Protein AF-A0A3M7L0S7-F1 (afdb_monomer_lite)

Foldseek 3Di:
DLLVVLCVQFPCVQAAADALVCVVVVVPPPPQAKEKEFADPDPDDDSLLRVLSRVCVVVRYGHYYYHCPRVNVCVVQVRDDDRWMKIWGAQLACNPDGTDIDTDPDPPHNLSVSLVRQLQSLQRDQGDPVSVVSVSQQPQADEAPADVSVCVQQAVWKAKEWEAEAPDPVPQSSLQVSLQSSLSSNQVSDPDDGHGHHYYHCVNYVLVSPLQDDPVQPSPNPGKIKIDHPVQQKIAIGSPPGRHNVVSNVSNVCVVVPHRIDGDNPPVSVVPVPD

Organism: Auxenochlorella protothecoides (NCBI:txid3075)

Structure (mmCIF, N/CA/C/O backbone):
data_AF-A0A3M7L0S7-F1
#
_entry.id   AF-A0A3M7L0S7-F1
#
loop_
_atom_site.group_PDB
_atom_site.id
_atom_site.type_symbol
_atom_site.label_atom_id
_atom_site.label_alt_id
_atom_site.label_comp_id
_atom_site.label_asym_id
_atom_site.label_entity_id
_atom_site.label_seq_id
_atom_site.pdbx_PDB_ins_code
_atom_site.Cartn_x
_atom_site.Cartn_y
_atom_site.Cartn_z
_atom_site.occupancy
_atom_site.B_iso_or_equiv
_atom_site.auth_seq_id
_atom_site.auth_comp_id
_atom_site.auth_asym_id
_atom_site.auth_atom_id
_atom_site.pdbx_PDB_model_num
ATOM 1 N N . SER A 1 1 ? 3.192 -17.355 27.874 1.00 51.12 1 SER A N 1
ATOM 2 C CA . SER A 1 1 ? 2.417 -17.329 26.616 1.00 51.12 1 SER A CA 1
ATOM 3 C C . SER A 1 1 ? 2.854 -16.132 25.780 1.00 51.12 1 SER A C 1
ATOM 5 O O . SER A 1 1 ? 3.380 -15.180 26.346 1.00 51.12 1 SER A O 1
ATOM 7 N N . LEU A 1 2 ? 2.622 -16.157 24.461 1.00 49.69 2 LEU A N 1
ATOM 8 C CA . LEU A 1 2 ? 2.851 -15.015 23.552 1.00 49.69 2 LEU A CA 1
ATOM 9 C C . LEU A 1 2 ? 2.151 -13.734 24.051 1.00 49.69 2 LEU A C 1
ATOM 11 O O . LEU A 1 2 ? 2.701 -12.645 23.971 1.00 49.69 2 LEU A O 1
ATOM 15 N N . GLN A 1 3 ? 0.988 -13.903 24.683 1.00 47.44 3 GLN A N 1
ATOM 16 C CA . GLN A 1 3 ? 0.208 -12.858 25.348 1.00 47.44 3 GLN A CA 1
ATOM 17 C C . GLN A 1 3 ? 0.944 -12.191 26.524 1.00 47.44 3 GLN A C 1
ATOM 19 O O . GLN A 1 3 ? 0.957 -10.971 26.621 1.00 47.44 3 GLN A O 1
ATOM 24 N N . ALA A 1 4 ? 1.620 -12.968 27.376 1.00 52.25 4 ALA A N 1
ATOM 25 C CA . ALA A 1 4 ? 2.424 -12.422 28.472 1.00 52.25 4 ALA A CA 1
ATOM 26 C C . ALA A 1 4 ? 3.730 -11.762 27.990 1.00 52.25 4 ALA A C 1
ATOM 28 O O . ALA A 1 4 ? 4.261 -10.896 28.675 1.00 52.25 4 ALA A O 1
ATOM 29 N N . ALA A 1 5 ? 4.259 -12.170 26.831 1.00 54.75 5 ALA A N 1
ATOM 30 C CA . ALA A 1 5 ? 5.438 -11.548 26.231 1.00 54.75 5 ALA A CA 1
ATOM 31 C C . ALA A 1 5 ? 5.087 -10.214 25.552 1.00 54.75 5 ALA A C 1
ATOM 33 O O . ALA A 1 5 ? 5.760 -9.220 25.798 1.00 54.75 5 ALA A O 1
ATOM 34 N N . ALA A 1 6 ? 3.997 -10.166 24.777 1.00 54.06 6 ALA A N 1
ATOM 35 C CA . ALA A 1 6 ? 3.526 -8.942 24.127 1.00 54.06 6 ALA A CA 1
ATOM 36 C C . ALA A 1 6 ? 3.155 -7.852 25.147 1.00 54.06 6 ALA A C 1
ATOM 38 O O . ALA A 1 6 ? 3.616 -6.728 25.010 1.00 54.06 6 ALA A O 1
ATOM 39 N N . ALA A 1 7 ? 2.426 -8.199 26.214 1.00 52.94 7 ALA A N 1
ATOM 40 C CA . ALA A 1 7 ? 2.060 -7.251 27.274 1.00 52.94 7 ALA A CA 1
ATOM 41 C C . ALA A 1 7 ? 3.259 -6.746 28.108 1.00 52.94 7 ALA A C 1
ATOM 43 O O . ALA A 1 7 ? 3.168 -5.711 28.757 1.00 52.94 7 ALA A O 1
ATOM 44 N N . ARG A 1 8 ? 4.388 -7.475 28.115 1.00 53.47 8 ARG A N 1
ATOM 45 C CA . ARG A 1 8 ? 5.639 -7.036 28.765 1.00 53.47 8 ARG A CA 1
ATOM 46 C C . ARG A 1 8 ? 6.495 -6.145 27.871 1.00 53.47 8 ARG A C 1
ATOM 48 O O . ARG A 1 8 ? 7.257 -5.339 28.390 1.00 53.47 8 ARG A O 1
ATOM 55 N N . LEU A 1 9 ? 6.418 -6.343 26.557 1.00 55.62 9 LEU A N 1
ATOM 56 C CA . LEU A 1 9 ? 7.231 -5.632 25.571 1.00 55.62 9 LEU A CA 1
ATOM 57 C C . LEU A 1 9 ? 6.547 -4.364 25.054 1.00 55.62 9 LEU A C 1
ATOM 59 O O . LEU A 1 9 ? 7.236 -3.419 24.686 1.00 55.62 9 LEU A O 1
ATOM 63 N N . PHE A 1 10 ? 5.213 -4.331 25.053 1.00 60.44 10 PHE A N 1
ATOM 64 C CA . PHE A 1 10 ? 4.426 -3.216 24.540 1.00 60.44 10 PHE A CA 1
ATOM 65 C C . PHE A 1 10 ? 3.424 -2.760 25.601 1.00 60.44 10 PHE A C 1
ATOM 67 O O . PHE A 1 10 ? 2.579 -3.559 26.016 1.00 60.44 10 PHE A O 1
ATOM 74 N N . PRO A 1 11 ? 3.508 -1.504 26.069 1.00 62.00 11 PRO A N 1
ATOM 75 C CA . PRO A 1 11 ? 2.601 -1.019 27.093 1.00 62.00 11 PRO A CA 1
ATOM 76 C C . PRO A 1 11 ? 1.170 -0.937 26.544 1.00 62.00 11 PRO A C 1
ATOM 78 O O . PRO A 1 11 ? 0.946 -0.447 25.436 1.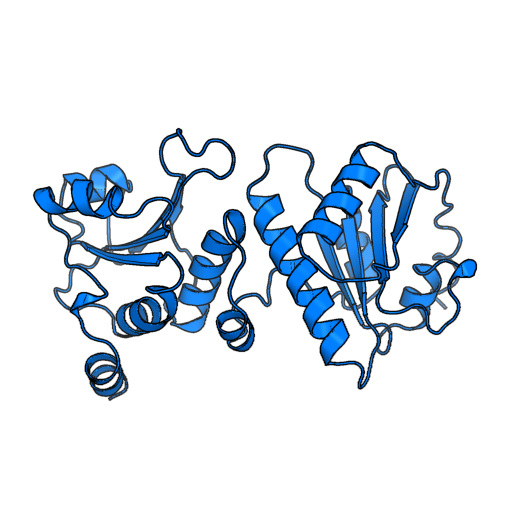00 62.00 11 PRO A O 1
ATOM 81 N N . GLU A 1 12 ? 0.190 -1.381 27.341 1.00 59.75 12 GLU A N 1
ATOM 82 C CA . GLU A 1 12 ? -1.241 -1.317 26.987 1.00 59.75 12 GLU A CA 1
ATOM 83 C C . GLU A 1 12 ? -1.700 0.111 26.659 1.00 59.75 12 GLU A C 1
ATOM 85 O O . GLU A 1 12 ? -2.633 0.297 25.888 1.00 59.75 12 GLU A O 1
ATOM 90 N N . SER A 1 13 ? -0.975 1.128 27.139 1.00 60.25 13 SER A N 1
ATOM 91 C CA . SER A 1 13 ? -1.217 2.537 26.820 1.00 60.25 13 SER A CA 1
ATOM 92 C C . SER A 1 13 ? -1.110 2.887 25.328 1.00 60.25 13 SER A C 1
ATOM 94 O O . SER A 1 13 ? -1.524 3.978 24.946 1.00 60.25 13 SER A O 1
ATOM 96 N N . LEU A 1 14 ? -0.539 2.016 24.486 1.00 75.75 14 LEU A N 1
ATOM 97 C CA . LEU A 1 14 ? -0.450 2.233 23.034 1.00 75.75 14 LEU A CA 1
ATOM 98 C C . LEU A 1 14 ? -1.725 1.829 22.278 1.00 75.75 14 LEU A C 1
ATOM 100 O O . LEU A 1 14 ? -1.918 2.268 21.144 1.00 75.75 14 LEU A O 1
ATOM 104 N N . ALA A 1 15 ? -2.599 1.027 22.892 1.00 82.38 15 ALA A N 1
ATOM 105 C CA . ALA A 1 15 ? -3.929 0.718 22.379 1.00 82.38 15 ALA A CA 1
ATOM 106 C C . ALA A 1 15 ? -4.973 1.302 23.338 1.00 82.38 15 ALA A C 1
ATOM 108 O O . ALA A 1 15 ? -5.285 0.725 24.376 1.00 82.38 15 ALA A O 1
ATOM 109 N N . VAL A 1 16 ? -5.494 2.478 22.997 1.00 85.19 16 VAL A N 1
ATOM 110 C CA . VAL A 1 16 ? -6.358 3.253 23.894 1.00 85.19 16 VAL A CA 1
ATOM 111 C C . VAL A 1 16 ? -7.744 2.615 23.965 1.00 85.19 16 VAL A C 1
ATOM 113 O O . VAL A 1 16 ? -8.372 2.383 22.935 1.00 85.19 16 VAL A O 1
ATOM 116 N N . HIS A 1 17 ? -8.253 2.355 25.168 1.00 86.38 17 HIS A N 1
ATOM 117 C CA . HIS A 1 17 ? -9.667 2.029 25.345 1.00 86.38 17 HIS A CA 1
ATOM 118 C C . HIS A 1 17 ? -10.488 3.283 25.069 1.00 86.38 17 HIS A C 1
ATOM 120 O O . HIS A 1 17 ? -10.369 4.272 25.782 1.00 86.38 17 HIS A O 1
ATOM 126 N N . LEU A 1 18 ? -11.264 3.258 23.993 1.00 86.50 18 LEU A N 1
ATOM 127 C CA . LEU A 1 18 ? -12.025 4.401 23.530 1.00 86.50 18 LEU A CA 1
ATOM 128 C C . LEU A 1 18 ? -13.413 4.386 24.154 1.00 86.50 18 LEU A C 1
ATOM 130 O O . LEU A 1 18 ? -14.146 3.399 24.062 1.00 86.50 18 LEU A O 1
ATOM 134 N N . THR A 1 19 ? -13.773 5.529 24.721 1.00 82.44 19 THR A N 1
ATOM 135 C CA . THR A 1 19 ? -15.138 5.876 25.105 1.00 82.44 19 THR A CA 1
ATOM 136 C C . THR A 1 19 ? -15.636 7.023 24.226 1.00 82.44 19 THR A C 1
ATOM 138 O O . THR A 1 19 ? -14.831 7.804 23.708 1.00 82.44 19 THR A O 1
ATOM 141 N N . GLY A 1 20 ? -16.953 7.159 24.049 1.00 76.19 20 GLY A N 1
ATOM 142 C CA . GLY A 1 20 ? -17.556 8.244 23.262 1.00 76.19 20 GLY A CA 1
ATOM 143 C C . GLY A 1 20 ? -16.941 9.647 23.475 1.00 76.19 20 GLY A C 1
ATOM 144 O O . GLY A 1 20 ? -16.610 10.296 22.483 1.00 76.19 20 GLY A O 1
ATOM 145 N N . PRO A 1 21 ? -16.719 10.124 24.718 1.00 76.88 21 PRO A N 1
ATOM 146 C CA . PRO A 1 21 ? -16.118 11.441 24.972 1.00 76.88 21 PRO A CA 1
ATOM 147 C C . PRO A 1 21 ? -14.669 11.590 24.488 1.00 76.88 21 PRO A C 1
ATOM 149 O O . PRO A 1 21 ? -14.256 12.671 24.074 1.00 76.88 21 PRO A O 1
ATOM 152 N N . GLU A 1 22 ? -13.887 10.515 24.537 1.00 82.44 22 GLU A N 1
ATOM 153 C CA . GLU A 1 22 ? -12.463 10.525 24.187 1.00 82.44 22 GLU A CA 1
ATOM 154 C C . GLU A 1 22 ? -12.243 10.278 22.691 1.00 82.44 22 GLU A C 1
ATOM 156 O O . GLU A 1 22 ? -11.202 10.652 22.148 1.00 82.44 22 GLU A O 1
ATOM 161 N N . PHE A 1 23 ? -13.231 9.688 22.012 1.00 87.50 23 PHE A N 1
ATOM 162 C CA . PHE A 1 23 ? -13.143 9.293 20.612 1.00 87.50 23 PHE A CA 1
ATOM 163 C C . PHE A 1 23 ? -12.832 10.460 19.675 1.00 87.50 23 PHE A C 1
ATOM 165 O O . PHE A 1 23 ? -11.897 10.364 18.883 1.00 87.50 23 PHE A O 1
ATOM 172 N N . SER A 1 24 ? -13.573 11.567 19.772 1.00 84.38 24 SER A N 1
ATOM 173 C CA . SER A 1 24 ? -13.376 12.719 18.881 1.00 84.38 24 SER A CA 1
ATOM 174 C C . SER A 1 24 ? -11.985 13.330 19.055 1.00 84.38 24 SER A C 1
ATOM 176 O O . SER A 1 24 ? -11.270 13.544 18.078 1.00 84.38 24 SER A O 1
ATOM 178 N N . ALA A 1 25 ? -11.551 13.514 20.306 1.00 84.31 25 ALA A N 1
ATOM 179 C CA . ALA A 1 25 ? -10.218 14.028 20.609 1.00 84.31 25 ALA A CA 1
ATOM 180 C C . ALA A 1 25 ? -9.116 13.068 20.130 1.00 84.31 25 ALA A C 1
ATOM 182 O O . ALA A 1 25 ? -8.101 13.505 19.589 1.00 84.31 25 ALA A O 1
ATOM 183 N N . TRP A 1 26 ? -9.311 11.756 20.288 1.00 88.12 26 TRP A N 1
ATOM 184 C CA . TRP A 1 26 ? -8.379 10.740 19.799 1.00 88.12 26 TRP A CA 1
ATOM 185 C C . TRP A 1 26 ? -8.296 10.708 18.268 1.00 88.12 26 TRP A C 1
ATOM 187 O O . TRP A 1 26 ? -7.196 10.589 17.722 1.00 88.12 26 TRP A O 1
ATOM 197 N N . LEU A 1 27 ? -9.429 10.851 17.576 1.00 85.81 27 LEU A N 1
ATOM 198 C CA . LEU A 1 27 ? -9.515 10.872 16.116 1.00 85.81 27 LEU A CA 1
ATOM 199 C C . LEU A 1 27 ? -8.768 12.080 15.525 1.00 85.81 27 LEU A C 1
ATOM 201 O O . LEU A 1 27 ? -8.063 11.933 14.529 1.00 85.81 27 LEU A O 1
ATOM 205 N N . GLU A 1 28 ? -8.860 13.246 16.165 1.00 80.81 28 GLU A N 1
ATOM 206 C CA . GLU A 1 28 ? -8.217 14.491 15.713 1.00 80.81 28 GLU A CA 1
ATOM 207 C C . GLU A 1 28 ? -6.745 14.614 16.144 1.00 80.81 28 GLU A C 1
ATOM 209 O O . GLU A 1 28 ? -5.955 15.321 15.511 1.00 80.81 28 GLU A O 1
ATOM 214 N N . LYS A 1 29 ? -6.336 13.907 17.206 1.00 80.12 29 LYS A N 1
ATOM 215 C CA . LYS A 1 29 ? -4.980 14.002 17.760 1.00 80.12 29 LYS A CA 1
ATOM 216 C C . LYS A 1 29 ? -3.916 13.629 16.728 1.00 80.12 29 LYS A C 1
ATOM 218 O O . LYS A 1 29 ? -3.851 12.489 16.265 1.00 80.12 29 LYS A O 1
ATOM 223 N N . GLY A 1 30 ? -3.023 14.578 16.452 1.00 65.06 30 GLY A N 1
ATOM 224 C CA . GLY A 1 30 ? -1.807 14.348 15.672 1.00 65.06 30 GLY A CA 1
ATOM 225 C C . GLY A 1 30 ? -2.039 14.045 14.192 1.00 65.06 30 GLY A C 1
ATOM 226 O O . GLY A 1 30 ? -1.180 13.410 13.595 1.00 65.06 30 GLY A O 1
ATOM 227 N N . ALA A 1 31 ? -3.169 14.448 13.601 1.00 64.38 31 ALA A N 1
ATOM 228 C CA . ALA A 1 31 ? -3.415 14.271 12.170 1.00 64.38 31 ALA A CA 1
ATOM 229 C C . ALA A 1 31 ? -2.306 14.921 11.304 1.00 64.38 31 ALA A C 1
ATOM 231 O O . ALA A 1 31 ? -1.854 16.020 11.636 1.00 64.38 31 ALA A O 1
ATOM 232 N N . PRO A 1 32 ? -1.883 14.287 10.188 1.00 69.38 32 PRO A N 1
ATOM 233 C CA . PRO A 1 32 ? -2.448 13.079 9.573 1.00 69.38 32 PRO A CA 1
ATOM 234 C C . PRO A 1 32 ? -1.862 11.765 10.134 1.00 69.38 32 PRO A C 1
ATOM 236 O O . PRO A 1 32 ? -0.672 11.493 9.995 1.00 69.38 32 PRO A O 1
ATOM 239 N N . ARG A 1 33 ? -2.716 10.914 10.725 1.00 83.75 33 ARG A N 1
ATOM 240 C CA . ARG A 1 33 ? -2.373 9.574 11.249 1.00 83.75 33 ARG A CA 1
ATOM 241 C C . ARG A 1 33 ? -3.438 8.556 10.845 1.00 83.75 33 ARG A C 1
ATOM 243 O O . ARG A 1 33 ? -4.611 8.916 10.758 1.00 83.75 33 ARG A O 1
ATOM 250 N N . VAL A 1 34 ? -3.053 7.297 10.626 1.00 88.88 34 VAL A N 1
ATOM 251 C CA . VAL A 1 34 ? -4.023 6.191 10.492 1.00 88.88 34 VAL A CA 1
ATOM 252 C C . VAL A 1 34 ? -4.537 5.823 11.874 1.00 88.88 34 VAL A C 1
ATOM 254 O O . VAL A 1 34 ? -3.763 5.601 12.800 1.00 88.88 34 VAL A O 1
ATOM 257 N N . LYS A 1 35 ? -5.853 5.738 12.006 1.00 92.44 35 LYS A N 1
ATOM 258 C CA . LYS A 1 35 ? -6.568 5.427 13.240 1.00 92.44 35 LYS A CA 1
ATOM 259 C C . LYS A 1 35 ? -7.170 4.038 13.108 1.00 92.44 35 LYS A C 1
ATOM 261 O O . LYS A 1 35 ? -8.134 3.867 12.371 1.00 92.44 35 LYS A O 1
ATOM 266 N N . VAL A 1 36 ? -6.607 3.044 13.781 1.00 93.50 36 VAL A N 1
ATOM 267 C CA . VAL A 1 36 ? -7.090 1.656 13.744 1.00 93.50 36 VAL A CA 1
ATOM 268 C C . VAL A 1 36 ? -7.931 1.386 14.983 1.00 93.50 36 VAL A C 1
ATOM 270 O O . VAL A 1 36 ? -7.453 1.564 16.098 1.00 93.50 36 VAL A O 1
ATOM 273 N N . VAL A 1 37 ? -9.168 0.931 14.806 1.00 92.75 37 VAL A N 1
ATOM 274 C CA . VAL A 1 37 ? -10.081 0.607 15.908 1.00 92.75 37 VAL A CA 1
ATOM 275 C C . VAL A 1 37 ? -10.474 -0.861 15.836 1.00 92.75 37 VAL A C 1
ATOM 277 O O . VAL A 1 37 ? -11.008 -1.319 14.824 1.00 92.75 37 VAL A O 1
ATOM 280 N N . LEU A 1 38 ? -10.221 -1.598 16.917 1.00 91.88 38 LEU A N 1
ATOM 281 C CA . LEU A 1 38 ? -10.782 -2.927 17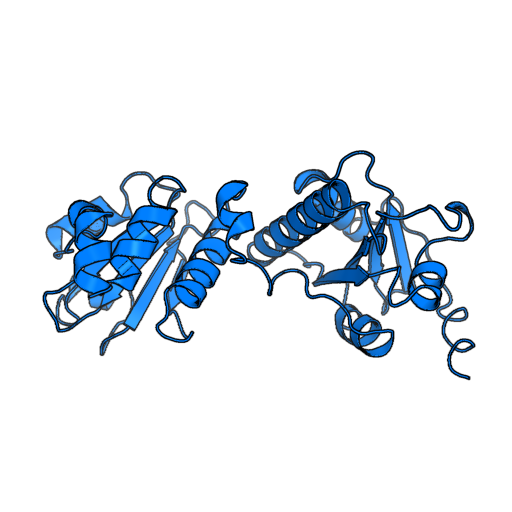.142 1.00 91.88 38 LEU A CA 1
ATOM 282 C C . LEU A 1 38 ? -12.085 -2.792 17.930 1.00 91.88 38 LEU A C 1
ATOM 284 O O . LEU A 1 38 ? -12.078 -2.359 19.081 1.00 91.88 38 LEU A O 1
ATOM 288 N N . PHE A 1 39 ? -13.187 -3.236 17.339 1.00 89.44 39 PHE A N 1
ATOM 289 C CA . PHE A 1 39 ? -14.441 -3.424 18.052 1.00 89.44 39 PHE A CA 1
ATOM 290 C C . PHE A 1 39 ? -14.456 -4.817 18.664 1.00 89.44 39 PHE A C 1
ATOM 292 O O . PHE A 1 39 ? -14.398 -5.808 17.937 1.00 89.44 39 PHE A O 1
ATOM 299 N N . SER A 1 40 ? -14.513 -4.910 19.990 1.00 85.00 40 SER A N 1
ATOM 300 C CA . SER A 1 40 ? -14.453 -6.179 20.721 1.00 85.00 40 SER A CA 1
ATOM 301 C C . SER A 1 40 ? -15.411 -6.167 21.904 1.00 85.00 40 SER A C 1
ATOM 303 O O . SER A 1 40 ? -15.484 -5.192 22.641 1.00 85.00 40 SER A O 1
ATOM 305 N N . VAL A 1 41 ? -16.128 -7.274 22.108 1.00 76.38 41 VAL A N 1
ATOM 306 C CA . VAL A 1 41 ? -16.953 -7.495 23.312 1.00 76.38 41 VAL A CA 1
ATOM 307 C C . VAL A 1 41 ? -16.118 -7.868 24.541 1.00 76.38 41 VAL A C 1
ATOM 309 O O . VAL A 1 41 ? -16.638 -7.917 25.650 1.00 76.38 41 VAL A O 1
ATOM 312 N N . GLN A 1 42 ? -14.834 -8.176 24.351 1.00 73.19 42 GLN A N 1
ATOM 313 C CA . GLN A 1 42 ? -13.902 -8.455 25.438 1.00 73.19 42 GLN A CA 1
ATOM 314 C C . GLN A 1 42 ? -13.178 -7.170 25.838 1.00 73.19 42 GLN A C 1
ATOM 316 O O . GLN A 1 42 ? -12.575 -6.530 24.978 1.00 73.19 42 GLN A O 1
ATOM 321 N N . ASP A 1 43 ? -13.123 -6.890 27.143 1.00 65.56 43 ASP A N 1
ATOM 322 C CA . ASP A 1 43 ? -12.351 -5.778 27.731 1.00 65.56 43 ASP A CA 1
ATOM 323 C C . ASP A 1 43 ? -10.831 -5.911 27.555 1.00 65.56 43 ASP A C 1
ATOM 325 O O . ASP A 1 43 ? -10.074 -5.031 27.947 1.00 65.56 43 ASP A O 1
ATOM 329 N N . ARG A 1 44 ? -10.341 -7.013 26.979 1.00 67.94 44 ARG A N 1
ATOM 330 C CA . ARG A 1 44 ? -8.911 -7.227 26.752 1.00 67.94 44 ARG A CA 1
ATOM 331 C C . ARG A 1 44 ? -8.533 -6.884 25.322 1.00 67.94 44 ARG A C 1
ATOM 333 O O . ARG A 1 44 ? -9.116 -7.410 24.374 1.00 67.94 44 ARG A O 1
ATOM 340 N N . VAL A 1 45 ? -7.479 -6.085 25.175 1.00 72.31 45 VAL A N 1
ATOM 341 C CA . VAL A 1 45 ? -6.862 -5.826 23.874 1.00 72.31 45 VAL A CA 1
ATOM 342 C C . VAL A 1 45 ? -6.270 -7.126 23.322 1.00 72.31 45 VAL A C 1
ATOM 344 O O . VAL A 1 45 ? -5.529 -7.841 24.004 1.00 72.31 45 VAL A O 1
ATOM 347 N N . ALA A 1 46 ? -6.583 -7.446 22.064 1.00 77.81 46 ALA A N 1
ATOM 348 C CA . ALA A 1 46 ? -6.002 -8.605 21.399 1.00 77.81 46 ALA A CA 1
ATOM 349 C C . ALA A 1 46 ? -4.461 -8.472 21.360 1.00 77.81 46 ALA A C 1
ATOM 351 O O . ALA A 1 46 ? -3.962 -7.437 20.916 1.00 77.81 46 ALA A O 1
ATOM 352 N N . PRO A 1 47 ? -3.673 -9.501 21.740 1.00 78.56 47 PRO A N 1
ATOM 353 C CA . PRO A 1 47 ? -2.210 -9.390 21.821 1.00 78.56 47 PRO A CA 1
ATOM 354 C C . PRO A 1 47 ? -1.534 -8.960 20.517 1.00 78.56 47 PRO A C 1
ATOM 356 O O . PRO A 1 47 ? -0.504 -8.295 20.536 1.00 78.56 47 PRO A O 1
ATOM 359 N N . MET A 1 48 ? -2.124 -9.318 19.374 1.00 81.38 48 MET A N 1
ATOM 360 C CA . MET A 1 48 ? -1.629 -8.872 18.072 1.00 81.38 48 MET A CA 1
ATOM 361 C C . MET A 1 48 ? -1.841 -7.381 17.820 1.00 81.38 48 MET A C 1
ATOM 363 O O . MET A 1 48 ? -1.030 -6.782 17.127 1.00 81.38 48 MET A O 1
ATOM 367 N N . LEU A 1 49 ? -2.905 -6.792 18.376 1.00 82.81 49 LEU A N 1
ATOM 368 C CA . LEU A 1 49 ? -3.173 -5.364 18.264 1.00 82.81 49 LEU A CA 1
ATOM 369 C C . LEU A 1 49 ? -2.166 -4.587 19.112 1.00 82.81 49 LEU A C 1
ATOM 371 O O . LEU A 1 49 ? -1.626 -3.603 18.635 1.00 82.81 49 LEU A O 1
ATOM 375 N N . LEU A 1 50 ? -1.847 -5.077 20.319 1.00 84.12 50 LEU A N 1
ATOM 376 C CA . LEU A 1 50 ? -0.781 -4.510 21.158 1.00 84.12 50 LEU A CA 1
ATOM 377 C C . LEU A 1 50 ? 0.582 -4.577 20.467 1.00 84.12 50 LEU A C 1
ATOM 379 O O . LEU A 1 50 ? 1.310 -3.590 20.449 1.00 84.12 50 LEU A O 1
ATOM 383 N N . ALA A 1 51 ? 0.908 -5.720 19.856 1.00 81.19 51 ALA A N 1
ATOM 384 C CA . ALA A 1 51 ? 2.139 -5.862 19.086 1.00 81.19 51 ALA A CA 1
ATOM 385 C C . ALA A 1 51 ? 2.168 -4.903 17.883 1.00 81.19 51 ALA A C 1
ATOM 387 O O . ALA A 1 51 ? 3.163 -4.220 17.673 1.00 81.19 51 ALA A O 1
ATOM 388 N N . ALA A 1 52 ? 1.072 -4.802 17.123 1.00 85.12 52 ALA A N 1
ATOM 389 C CA . ALA A 1 52 ? 0.974 -3.876 15.995 1.00 85.12 52 ALA A CA 1
ATOM 390 C C . ALA A 1 52 ? 1.057 -2.407 16.439 1.00 85.12 52 ALA A C 1
ATOM 392 O O . ALA A 1 52 ? 1.738 -1.620 15.788 1.00 85.12 52 ALA A O 1
ATOM 393 N N . ALA A 1 53 ? 0.423 -2.048 17.558 1.00 87.25 53 ALA A N 1
ATOM 394 C CA . ALA A 1 53 ? 0.499 -0.716 18.145 1.00 87.25 53 ALA A CA 1
ATOM 395 C C . ALA A 1 53 ? 1.929 -0.370 18.550 1.00 87.25 53 ALA A C 1
ATOM 397 O O . ALA A 1 53 ? 2.433 0.677 18.162 1.00 87.25 53 ALA A O 1
ATOM 398 N N . GLY A 1 54 ? 2.613 -1.285 19.235 1.00 82.50 54 GLY A N 1
ATOM 399 C CA . GLY A 1 54 ? 4.024 -1.146 19.574 1.00 82.50 54 GLY A CA 1
ATOM 400 C C . GLY A 1 54 ? 4.930 -0.929 18.368 1.00 82.50 54 GLY A C 1
ATOM 401 O O . GLY A 1 54 ? 5.830 -0.101 18.420 1.00 82.50 54 GLY A O 1
ATOM 402 N N . THR A 1 55 ? 4.677 -1.645 17.273 1.00 80.56 55 THR A N 1
ATOM 403 C CA . THR A 1 55 ? 5.473 -1.519 16.049 1.00 80.56 55 THR A CA 1
ATOM 404 C C . THR A 1 55 ? 5.159 -0.258 15.256 1.00 80.56 55 THR A C 1
ATOM 406 O O . THR A 1 55 ? 6.052 0.259 14.608 1.00 80.56 55 THR A O 1
ATOM 409 N N . LEU A 1 56 ? 3.916 0.228 15.253 1.00 84.00 56 LEU A N 1
ATOM 410 C CA . LEU A 1 56 ? 3.464 1.245 14.293 1.00 84.00 56 LEU A CA 1
ATOM 411 C C . LEU A 1 56 ? 3.166 2.617 14.907 1.00 84.00 56 LEU A C 1
ATOM 413 O O . LEU A 1 56 ? 2.941 3.570 14.159 1.00 84.00 56 LEU A O 1
ATOM 417 N N . HIS A 1 57 ? 3.188 2.741 16.237 1.00 84.56 57 HIS A N 1
ATOM 418 C CA . HIS A 1 57 ? 2.877 3.993 16.927 1.00 84.56 57 HIS A CA 1
ATOM 419 C C . HIS A 1 57 ? 3.764 5.156 16.474 1.00 84.56 57 HIS A C 1
ATOM 421 O O . HIS A 1 57 ? 3.269 6.220 16.086 1.00 84.56 57 HIS A O 1
ATOM 427 N N . ASP A 1 58 ? 5.073 4.931 16.424 1.00 79.69 58 ASP A N 1
ATOM 428 C CA . ASP A 1 58 ? 6.043 5.957 16.029 1.00 79.69 58 ASP A CA 1
ATOM 429 C C . ASP A 1 58 ? 6.006 6.255 14.519 1.00 79.69 58 ASP A C 1
ATOM 431 O O . ASP A 1 58 ? 6.597 7.225 14.048 1.00 79.69 58 ASP A O 1
ATOM 435 N N . HIS A 1 59 ? 5.235 5.476 13.755 1.00 78.25 59 HIS A N 1
ATOM 436 C CA . HIS A 1 59 ? 5.092 5.589 12.303 1.00 78.25 59 HIS A CA 1
ATOM 437 C C . HIS A 1 59 ? 3.740 6.166 11.870 1.00 78.25 59 HIS A C 1
ATOM 439 O O . HIS A 1 59 ? 3.269 5.917 10.759 1.00 78.25 59 HIS A O 1
ATOM 445 N N . GLY A 1 60 ? 3.105 6.959 12.734 1.00 81.88 60 GLY A N 1
ATOM 446 C CA . GLY A 1 60 ? 1.894 7.687 12.358 1.00 81.88 60 GLY A CA 1
ATOM 447 C C . GLY A 1 60 ? 0.616 6.855 12.432 1.00 81.88 60 GLY A C 1
ATOM 448 O O . GLY A 1 60 ? -0.355 7.180 11.747 1.00 81.88 60 GLY A O 1
ATOM 449 N N . VAL A 1 61 ? 0.603 5.790 13.235 1.00 88.06 61 VAL A N 1
ATOM 450 C CA . VAL A 1 61 ? -0.581 4.951 13.447 1.00 88.06 61 VAL A CA 1
ATOM 451 C C . VAL A 1 61 ? -0.993 4.991 14.911 1.00 88.06 61 VAL A C 1
ATOM 453 O O . VAL A 1 61 ? -0.172 4.782 15.797 1.00 88.06 61 VAL A O 1
ATOM 456 N N . ASP A 1 62 ? -2.272 5.214 15.182 1.00 90.38 62 ASP A N 1
ATOM 457 C CA . ASP A 1 62 ? -2.836 5.066 16.521 1.00 90.38 62 ASP A CA 1
ATOM 458 C C . ASP A 1 62 ? -3.807 3.898 16.559 1.00 90.38 62 ASP A C 1
ATOM 460 O O . ASP A 1 62 ? -4.574 3.680 15.619 1.00 90.38 62 ASP A O 1
ATOM 464 N N . PHE A 1 63 ? -3.795 3.172 17.674 1.00 91.56 63 PHE A N 1
ATOM 465 C CA . PHE A 1 63 ? -4.685 2.047 17.908 1.00 91.56 63 PHE A CA 1
ATOM 466 C C . PHE A 1 63 ? -5.659 2.368 19.031 1.00 91.56 63 PHE A C 1
ATOM 468 O O . PHE A 1 63 ? -5.292 2.946 20.058 1.00 91.56 63 PHE A O 1
ATOM 475 N N . GLY A 1 64 ? -6.906 1.973 18.820 1.00 90.38 64 GLY A N 1
ATOM 476 C CA . GLY A 1 64 ? -7.976 2.064 19.791 1.00 90.38 64 GLY A CA 1
ATOM 477 C C . GLY A 1 64 ? -8.756 0.759 19.889 1.00 90.38 64 GLY A C 1
ATOM 478 O O . GLY A 1 64 ? -8.788 -0.045 18.952 1.00 90.38 64 GLY A O 1
ATOM 479 N N . VAL A 1 65 ? -9.401 0.552 21.029 1.00 89.94 65 VAL A N 1
ATOM 480 C CA . VAL A 1 65 ? -10.339 -0.548 21.262 1.00 89.94 65 VAL A CA 1
ATOM 481 C C . VAL A 1 65 ? -11.646 0.033 21.764 1.00 89.94 65 VAL A C 1
ATOM 483 O O . VAL A 1 65 ? -11.639 0.804 22.717 1.00 89.94 65 VAL A O 1
ATOM 486 N N . ALA A 1 66 ? -12.757 -0.337 21.138 1.00 89.62 66 ALA A N 1
ATOM 487 C CA . ALA A 1 66 ? -14.085 0.133 21.515 1.00 89.62 66 ALA A CA 1
ATOM 488 C C . ALA A 1 66 ? -15.048 -1.052 21.698 1.00 89.62 66 ALA A C 1
ATOM 490 O O . ALA A 1 66 ? -14.950 -2.044 20.966 1.00 89.62 66 ALA A O 1
ATOM 491 N N . PRO A 1 67 ? -16.006 -0.980 22.635 1.00 85.81 67 PRO A N 1
ATOM 492 C CA . PRO A 1 67 ? -17.089 -1.948 22.675 1.00 85.81 67 PRO A CA 1
ATOM 493 C C . PRO A 1 67 ? -18.027 -1.720 21.472 1.00 85.81 67 PRO A C 1
ATOM 495 O O . PRO A 1 67 ? -18.330 -0.570 21.149 1.00 85.81 67 PRO A O 1
ATOM 498 N N . PRO A 1 68 ? -18.559 -2.776 20.821 1.00 80.31 68 PRO A N 1
ATOM 499 C CA . PRO A 1 68 ? -19.522 -2.627 19.723 1.00 80.31 68 PRO A CA 1
ATOM 500 C C . PRO A 1 68 ? -20.788 -1.845 20.105 1.00 80.31 68 PRO A C 1
ATOM 502 O O . PRO A 1 68 ? -21.470 -1.325 19.231 1.00 80.31 68 PRO A O 1
ATOM 505 N N . GLY A 1 69 ? -21.105 -1.773 21.403 1.00 80.56 69 GLY A N 1
ATOM 506 C CA . GLY A 1 69 ? -22.249 -1.035 21.939 1.00 80.56 69 GLY A CA 1
ATOM 507 C C . GLY A 1 69 ? -22.019 0.463 22.175 1.00 80.56 69 GLY A C 1
ATOM 508 O O . GLY A 1 69 ? -22.968 1.136 22.574 1.00 80.56 69 GLY A O 1
ATOM 509 N N . ASP A 1 70 ? -20.812 1.008 21.961 1.00 86.25 70 ASP A N 1
ATOM 510 C CA . ASP A 1 70 ? -20.609 2.464 22.028 1.00 86.25 70 ASP A CA 1
ATOM 511 C C . ASP A 1 70 ? -21.250 3.125 20.800 1.00 86.25 70 ASP A C 1
ATOM 513 O O . ASP A 1 70 ? -20.720 3.059 19.689 1.00 86.25 70 ASP A O 1
ATOM 517 N N . ALA A 1 71 ? -22.416 3.743 21.003 1.00 84.00 71 ALA A N 1
ATOM 518 C CA . ALA A 1 71 ? -23.254 4.260 19.925 1.00 84.00 71 ALA A CA 1
ATOM 519 C C . ALA A 1 71 ? -22.537 5.289 19.039 1.00 84.00 71 ALA A C 1
ATOM 521 O O . ALA A 1 71 ? -22.751 5.300 17.828 1.00 84.00 71 ALA A O 1
ATOM 522 N N . LEU A 1 72 ? -21.673 6.130 19.615 1.00 87.38 72 LEU A N 1
ATOM 523 C CA . LEU A 1 72 ? -21.001 7.197 18.876 1.00 87.38 72 LEU A CA 1
ATOM 524 C C . LEU A 1 72 ? -19.905 6.627 17.969 1.00 87.38 72 LEU A C 1
ATOM 526 O O . LEU A 1 72 ? -19.840 6.953 16.780 1.00 87.38 72 LEU A O 1
ATOM 530 N N . ILE A 1 73 ? -19.080 5.727 18.506 1.00 89.00 73 ILE A N 1
ATOM 531 C CA . ILE A 1 73 ? -17.980 5.109 17.757 1.00 89.00 73 ILE A CA 1
ATOM 532 C C . ILE A 1 73 ? -18.532 4.119 16.719 1.00 89.00 73 ILE A C 1
ATOM 534 O O . ILE A 1 73 ? -18.097 4.116 15.563 1.00 89.00 73 ILE A O 1
ATOM 538 N N . ALA A 1 74 ? -19.530 3.314 17.097 1.00 88.31 74 ALA A N 1
ATOM 539 C CA . ALA A 1 74 ? -20.180 2.358 16.204 1.00 88.31 74 ALA A CA 1
ATOM 540 C C . ALA A 1 74 ? -20.891 3.059 15.039 1.00 88.31 74 ALA A C 1
ATOM 542 O O . ALA A 1 74 ? -20.740 2.634 13.893 1.00 88.31 74 ALA A O 1
ATOM 543 N N . GLN A 1 75 ? -21.588 4.174 15.288 1.00 90.06 75 GLN A N 1
ATOM 544 C CA . GLN A 1 75 ? -22.200 4.976 14.227 1.00 90.06 75 GLN A CA 1
ATOM 545 C C . GLN A 1 75 ? -21.145 5.572 13.287 1.00 90.06 75 GLN A C 1
ATOM 547 O O . GLN A 1 75 ? -21.331 5.551 12.069 1.00 90.06 75 GLN A O 1
ATOM 552 N N . TYR A 1 76 ? -20.025 6.071 13.822 1.00 89.44 76 TYR A N 1
ATOM 553 C CA . TYR A 1 76 ? -18.960 6.645 12.999 1.00 89.44 76 TYR A CA 1
ATOM 554 C C . TYR A 1 76 ? -18.360 5.620 12.027 1.00 89.44 76 TYR A C 1
ATOM 556 O O . TYR A 1 76 ? -18.141 5.940 10.860 1.00 89.44 76 TYR A O 1
ATOM 564 N N . PHE A 1 77 ? -18.117 4.386 12.467 1.00 90.50 77 PHE A N 1
ATOM 565 C CA . PHE A 1 77 ? -17.547 3.327 11.622 1.00 90.50 77 PHE A CA 1
ATOM 566 C C . PHE A 1 77 ? -18.590 2.441 10.925 1.00 90.50 77 PHE A C 1
ATOM 568 O O . PHE A 1 77 ? -18.211 1.576 10.138 1.00 90.50 77 PHE A O 1
ATOM 575 N N . ASN A 1 78 ? -19.883 2.677 11.163 1.00 89.38 78 ASN A N 1
ATOM 576 C CA . ASN A 1 78 ? -20.988 1.836 10.700 1.00 89.38 78 ASN A CA 1
ATOM 577 C C . ASN A 1 78 ? -20.836 0.363 11.134 1.00 89.38 78 ASN A C 1
ATOM 579 O O . ASN A 1 78 ? -20.924 -0.557 10.319 1.00 89.38 78 ASN A O 1
ATOM 583 N N . VAL A 1 79 ? -20.563 0.149 12.424 1.00 87.06 79 VAL A N 1
ATOM 584 C CA . VAL A 1 79 ? -20.410 -1.179 13.034 1.00 87.06 79 VAL A CA 1
ATOM 585 C C . VAL A 1 79 ? -21.721 -1.623 13.667 1.00 87.06 79 VAL A C 1
ATOM 587 O O . VAL A 1 79 ? -22.291 -0.914 14.489 1.00 87.06 79 VAL A O 1
ATOM 590 N N . THR A 1 80 ? -22.172 -2.823 13.312 1.00 79.75 80 THR A N 1
ATOM 591 C CA . THR A 1 80 ? -23.375 -3.455 13.880 1.00 79.75 80 THR A CA 1
ATOM 592 C C . THR A 1 80 ? -23.055 -4.666 14.753 1.00 79.75 80 THR A C 1
ATOM 594 O O . THR A 1 80 ? -23.858 -5.047 15.598 1.00 79.75 80 THR A O 1
ATOM 597 N N . GLU A 1 81 ? -21.882 -5.273 14.568 1.00 78.62 81 GLU A N 1
ATOM 598 C CA . GLU A 1 81 ? -21.467 -6.512 15.223 1.00 78.62 81 GLU A CA 1
ATOM 599 C C . GLU A 1 81 ? -19.934 -6.620 15.275 1.00 78.62 81 GLU A C 1
ATOM 601 O O . GLU A 1 81 ? -19.223 -5.995 14.487 1.00 78.62 81 GLU A O 1
ATOM 606 N N . GLY A 1 82 ? -19.415 -7.387 16.237 1.00 74.38 82 GLY A N 1
ATOM 607 C CA . GLY A 1 82 ? -17.981 -7.593 16.451 1.00 74.38 82 GLY A CA 1
ATOM 608 C C . GLY A 1 82 ? -17.634 -9.068 16.706 1.00 74.38 82 GLY A C 1
ATOM 609 O O . GLY A 1 82 ? -18.530 -9.860 16.993 1.00 74.38 82 GLY A O 1
ATOM 610 N N . PRO A 1 83 ? -16.344 -9.452 16.651 1.00 84.50 83 PRO A N 1
ATOM 611 C CA . PRO A 1 83 ? -15.190 -8.565 16.544 1.00 84.50 83 PRO A CA 1
ATOM 612 C C . PRO A 1 83 ? -14.881 -8.125 15.107 1.00 84.50 83 PRO A C 1
ATOM 614 O O . PRO A 1 83 ? -14.805 -8.949 14.198 1.00 84.50 83 PRO A O 1
ATOM 617 N N . VAL A 1 84 ? -14.645 -6.826 14.910 1.00 90.00 84 VAL A N 1
ATOM 618 C CA . VAL A 1 84 ? -14.260 -6.243 13.611 1.00 90.00 84 VAL A CA 1
ATOM 619 C C . VAL A 1 84 ? -13.179 -5.186 13.797 1.00 90.00 84 VAL A C 1
ATOM 621 O O . VAL A 1 84 ? -13.124 -4.522 14.830 1.00 90.00 84 VAL A O 1
ATOM 624 N N . ILE A 1 85 ? -12.312 -5.022 12.798 1.00 92.69 85 ILE A N 1
ATOM 625 C CA . ILE A 1 85 ? -11.284 -3.977 12.788 1.00 92.69 85 ILE A CA 1
ATOM 626 C C . ILE A 1 85 ? -11.600 -2.997 11.663 1.00 92.69 85 ILE A C 1
ATOM 628 O O . ILE A 1 85 ? -11.861 -3.407 10.531 1.00 92.69 85 ILE A O 1
ATOM 632 N N . PHE A 1 86 ? -11.536 -1.709 11.972 1.00 94.00 86 PHE A N 1
ATOM 633 C CA . PHE A 1 86 ? -11.629 -0.625 11.003 1.00 94.00 86 PHE A CA 1
ATOM 634 C C . PHE A 1 86 ? -10.394 0.264 11.067 1.00 94.00 86 PHE A C 1
ATOM 636 O O . PHE A 1 86 ? -9.738 0.364 12.102 1.00 94.00 86 PHE A O 1
ATOM 643 N N . ALA A 1 87 ? -10.108 0.941 9.963 1.00 93.19 87 ALA A N 1
ATOM 644 C CA . ALA A 1 87 ? -9.183 2.055 9.913 1.00 93.19 87 ALA A CA 1
ATOM 645 C C . ALA A 1 87 ? -9.925 3.308 9.451 1.00 93.19 87 ALA A C 1
ATOM 647 O O . ALA A 1 87 ? -10.707 3.246 8.503 1.00 93.19 87 ALA A O 1
ATOM 648 N N . ALA A 1 88 ? -9.662 4.435 10.104 1.00 91.31 88 ALA A N 1
ATOM 649 C CA . ALA A 1 88 ? -9.952 5.766 9.596 1.00 91.31 88 ALA A CA 1
ATOM 650 C C . ALA A 1 88 ? -8.630 6.444 9.230 1.00 91.31 88 ALA A C 1
ATOM 652 O O . ALA A 1 88 ? -7.684 6.443 10.017 1.00 91.31 88 ALA A O 1
ATOM 653 N N . TYR A 1 89 ? -8.538 6.998 8.032 1.00 87.00 89 TYR A N 1
ATOM 654 C CA . TYR A 1 89 ? -7.330 7.669 7.559 1.00 87.00 89 TYR A CA 1
ATOM 655 C C . TYR A 1 89 ? -7.704 8.840 6.647 1.00 87.00 89 TYR A C 1
ATOM 657 O O . TYR A 1 89 ? -8.774 8.812 6.032 1.00 87.00 89 TYR A O 1
ATOM 665 N N . PRO A 1 90 ? -6.876 9.898 6.586 1.00 78.38 90 PRO A N 1
ATOM 666 C CA . PRO A 1 90 ? -7.163 11.049 5.737 1.00 78.38 90 PRO A CA 1
ATOM 667 C C . PRO A 1 90 ? -7.291 10.608 4.282 1.00 78.38 90 PRO A C 1
ATOM 669 O O . PRO A 1 90 ? -6.557 9.725 3.836 1.00 78.38 90 PRO A O 1
ATOM 672 N N . ASP A 1 91 ? -8.212 11.226 3.544 1.00 73.44 91 ASP A N 1
ATOM 673 C CA . ASP A 1 91 ? -8.273 11.006 2.106 1.00 73.44 91 ASP A CA 1
ATOM 674 C C . ASP A 1 91 ? -7.018 11.630 1.468 1.00 73.44 91 ASP A C 1
ATOM 676 O O . ASP A 1 91 ? -6.862 12.855 1.517 1.00 73.44 91 ASP A O 1
ATOM 680 N N . PRO A 1 92 ? -6.114 10.838 0.855 1.00 64.69 92 PRO A N 1
ATOM 681 C CA . PRO A 1 92 ? -4.961 11.396 0.151 1.00 64.69 92 PRO A CA 1
ATOM 682 C C . PRO A 1 92 ? -5.374 12.325 -1.006 1.00 64.69 92 PRO A C 1
ATOM 684 O O . PRO A 1 92 ? -4.574 13.148 -1.444 1.00 64.69 92 PRO A O 1
ATOM 687 N N . ARG A 1 93 ? -6.624 12.231 -1.485 1.00 61.25 93 ARG A N 1
ATOM 688 C CA . ARG A 1 93 ? -7.216 13.062 -2.550 1.00 61.25 93 ARG A CA 1
ATOM 689 C C . ARG A 1 93 ? -7.764 14.387 -2.037 1.00 61.25 93 ARG A C 1
ATOM 691 O O . ARG A 1 93 ? -7.889 15.332 -2.811 1.00 61.25 93 ARG A O 1
ATOM 698 N N . ALA A 1 94 ? -8.127 14.448 -0.762 1.00 67.88 94 ALA A N 1
ATOM 699 C CA . ALA A 1 94 ? -8.705 15.620 -0.129 1.00 67.88 94 ALA A CA 1
ATOM 700 C C . ALA A 1 94 ? -8.408 15.562 1.376 1.00 67.88 94 ALA A C 1
ATOM 702 O O . ALA A 1 94 ? -9.261 15.139 2.153 1.00 67.88 94 ALA A O 1
ATOM 703 N N . PRO A 1 95 ? -7.217 16.005 1.819 1.00 65.56 95 PRO A N 1
ATOM 704 C CA . PRO A 1 95 ? -6.827 15.924 3.230 1.00 65.56 95 PRO A CA 1
ATOM 705 C C . PRO A 1 95 ? -7.771 16.675 4.182 1.00 65.56 95 PRO A C 1
ATOM 707 O O . PRO A 1 95 ? -7.785 16.400 5.377 1.00 65.56 95 PRO A O 1
ATOM 710 N N . SER A 1 96 ? -8.553 17.623 3.652 1.00 66.81 96 SER A N 1
ATOM 711 C CA . SER A 1 96 ? -9.601 18.368 4.357 1.00 66.81 96 SER A CA 1
ATOM 712 C C . SER A 1 96 ? -10.992 17.719 4.300 1.00 66.81 96 SER A C 1
ATOM 714 O O . SER A 1 96 ? -11.915 18.214 4.945 1.00 66.81 96 SER A O 1
ATOM 716 N N . ALA A 1 97 ? -11.175 16.646 3.525 1.00 72.81 97 ALA A N 1
ATOM 717 C CA . ALA A 1 97 ? -12.411 15.876 3.486 1.00 72.81 97 ALA A CA 1
ATOM 718 C C . ALA A 1 97 ? -12.517 14.928 4.687 1.00 72.81 97 ALA A C 1
ATOM 720 O O . ALA A 1 97 ? -11.556 14.682 5.418 1.00 72.81 97 ALA A O 1
ATOM 721 N N . ALA A 1 98 ? -13.718 14.381 4.886 1.00 77.62 98 ALA A N 1
ATOM 722 C CA . ALA A 1 98 ? -13.946 13.382 5.917 1.00 77.62 98 ALA A CA 1
ATOM 723 C C . ALA A 1 98 ? -13.006 12.173 5.720 1.00 77.62 98 ALA A C 1
ATOM 725 O O . ALA A 1 98 ? -12.840 11.723 4.583 1.00 77.62 98 ALA A O 1
ATOM 726 N N . PRO A 1 99 ? -12.432 11.611 6.802 1.00 84.25 99 PRO A N 1
ATOM 727 C CA . PRO A 1 99 ? -11.572 10.440 6.710 1.00 84.25 99 PRO A CA 1
ATOM 728 C C . PRO A 1 99 ? -12.240 9.274 5.976 1.00 84.25 99 PRO A C 1
ATOM 730 O O . PRO A 1 99 ? -13.422 8.964 6.186 1.00 84.25 99 PRO A O 1
ATOM 733 N N . ILE A 1 100 ? -11.455 8.586 5.150 1.00 85.25 100 ILE A N 1
ATOM 734 C CA . ILE A 1 100 ? -11.857 7.313 4.562 1.00 85.25 100 ILE A CA 1
ATOM 735 C C . ILE A 1 100 ? -11.906 6.283 5.685 1.00 85.25 100 ILE A C 1
ATOM 737 O O . ILE A 1 100 ? -10.997 6.203 6.511 1.00 85.25 100 ILE A O 1
ATOM 741 N N . ARG A 1 101 ? -12.979 5.493 5.702 1.00 90.44 101 ARG A N 1
ATOM 742 C CA . ARG A 1 101 ? -13.184 4.393 6.644 1.00 90.44 101 ARG A CA 1
ATOM 743 C C . ARG A 1 101 ? -13.127 3.082 5.879 1.00 90.44 101 ARG A C 1
ATOM 745 O O . ARG A 1 101 ? -13.916 2.870 4.961 1.00 90.44 101 ARG A O 1
ATOM 752 N N . GLU A 1 102 ? -12.201 2.211 6.253 1.00 91.12 102 GLU A N 1
ATOM 753 C CA . GLU A 1 102 ? -11.994 0.919 5.601 1.00 91.12 102 GLU A CA 1
ATOM 754 C C . GLU A 1 102 ? -12.040 -0.204 6.638 1.00 91.12 102 GLU A C 1
ATOM 756 O O . GLU A 1 102 ? -11.356 -0.149 7.660 1.00 91.12 102 GLU A O 1
ATOM 761 N N . GLN A 1 103 ? -12.854 -1.227 6.377 1.00 92.25 103 GLN A N 1
ATOM 762 C CA . GLN A 1 103 ? -12.914 -2.423 7.212 1.00 92.25 103 GLN A CA 1
ATOM 763 C C . GLN A 1 103 ? -11.784 -3.381 6.837 1.00 92.25 103 GLN A C 1
ATOM 765 O O . GLN A 1 103 ? -11.620 -3.734 5.667 1.00 92.25 103 GLN A O 1
ATOM 770 N N . TYR A 1 104 ? -11.072 -3.889 7.836 1.00 91.12 104 TYR A N 1
ATOM 771 C CA . TYR A 1 104 ? -10.134 -4.983 7.645 1.00 91.12 104 TYR A CA 1
ATOM 772 C C . TYR A 1 104 ? -10.880 -6.297 7.382 1.00 91.12 104 TYR A C 1
ATOM 774 O O . TYR A 1 104 ? -11.717 -6.720 8.180 1.00 91.12 104 TYR A O 1
ATOM 782 N N . ARG A 1 105 ? -10.552 -6.965 6.272 1.00 88.62 105 ARG A N 1
ATOM 783 C CA . ARG A 1 105 ? -11.153 -8.253 5.865 1.00 88.62 105 ARG A CA 1
ATOM 784 C C . ARG A 1 105 ? -10.154 -9.410 5.813 1.00 88.62 105 ARG A C 1
ATOM 786 O O . ARG A 1 105 ? -10.477 -10.480 5.306 1.00 88.62 105 ARG A O 1
ATOM 793 N N . GLY A 1 106 ? -8.924 -9.182 6.270 1.00 84.44 106 GLY A N 1
ATOM 794 C CA . GLY A 1 106 ? -7.874 -10.194 6.249 1.00 84.44 106 GLY A CA 1
ATOM 795 C C . GLY A 1 106 ? -7.941 -11.165 7.436 1.00 84.44 106 GLY A C 1
ATOM 796 O O . GLY A 1 106 ? -8.747 -10.990 8.352 1.00 84.44 106 GLY A O 1
ATOM 797 N N . PRO A 1 107 ? -7.074 -12.192 7.443 1.00 85.69 107 PRO A N 1
ATOM 798 C CA . PRO A 1 107 ? -6.945 -13.110 8.568 1.00 85.69 107 PRO A CA 1
ATOM 799 C C . PRO A 1 107 ? -6.554 -12.378 9.851 1.00 85.69 107 PRO A C 1
ATOM 801 O O . PRO A 1 107 ? -5.654 -11.541 9.838 1.00 85.69 107 PRO A O 1
ATOM 804 N N . PHE A 1 108 ? -7.148 -12.758 10.983 1.00 83.06 108 PHE A N 1
ATOM 805 C CA . PHE A 1 108 ? -6.787 -12.211 12.291 1.00 83.06 108 PHE A CA 1
ATOM 806 C C . PHE A 1 108 ? -5.386 -12.702 12.700 1.00 83.06 108 PHE A C 1
ATOM 808 O O . PHE A 1 108 ? -5.226 -13.727 13.360 1.00 83.06 108 PHE A O 1
ATOM 815 N N . SER A 1 109 ? -4.349 -12.007 12.230 1.00 83.50 109 SER A N 1
ATOM 816 C CA . SER A 1 109 ? -2.938 -12.309 12.474 1.00 83.50 109 SER A CA 1
ATOM 817 C C . SER A 1 109 ? -2.114 -11.023 12.483 1.00 83.50 109 SER A C 1
ATOM 819 O O . SER A 1 109 ? -2.428 -10.079 11.759 1.00 83.50 109 SER A O 1
ATOM 821 N N . TYR A 1 110 ? -1.031 -11.005 13.266 1.00 81.62 110 TYR A N 1
ATOM 822 C CA . TYR A 1 110 ? -0.128 -9.854 13.345 1.00 81.62 110 TYR A CA 1
ATOM 823 C C . TYR A 1 110 ? 0.385 -9.434 11.961 1.00 81.62 110 TYR A C 1
ATOM 825 O O . TYR A 1 110 ? 0.213 -8.284 11.580 1.00 81.62 110 TYR A O 1
ATOM 833 N N . LEU A 1 111 ? 0.935 -10.380 11.187 1.00 79.06 111 LEU A N 1
ATOM 834 C CA . LEU A 1 111 ? 1.525 -10.096 9.877 1.00 79.06 111 LEU A CA 1
ATOM 835 C C . LEU A 1 111 ? 0.503 -9.522 8.890 1.00 79.06 111 LEU A C 1
ATOM 837 O O . LEU A 1 111 ? 0.804 -8.563 8.187 1.00 79.06 111 LEU A O 1
ATOM 841 N N . ALA A 1 112 ? -0.702 -10.094 8.824 1.00 80.94 112 ALA A N 1
ATOM 842 C CA . ALA A 1 112 ? -1.710 -9.629 7.879 1.00 80.94 112 ALA A CA 1
ATOM 843 C C . ALA A 1 112 ? -2.308 -8.273 8.292 1.00 80.94 112 ALA A C 1
ATOM 845 O O . ALA A 1 112 ? -2.632 -7.468 7.418 1.00 80.94 112 ALA A O 1
ATOM 846 N N . LEU A 1 113 ? -2.446 -8.008 9.596 1.00 85.62 113 LEU A N 1
ATOM 847 C CA . LEU A 1 113 ? -2.926 -6.723 10.101 1.00 85.62 113 LEU A CA 1
ATOM 848 C C . LEU A 1 113 ? -1.901 -5.619 9.849 1.00 85.62 113 LEU A C 1
ATOM 850 O O . LEU A 1 113 ? -2.252 -4.593 9.271 1.00 85.62 113 LEU A O 1
ATOM 854 N N . THR A 1 114 ? -0.640 -5.830 10.238 1.00 83.25 114 THR A N 1
ATOM 855 C CA . THR A 1 114 ? 0.417 -4.842 9.995 1.00 83.25 114 THR A CA 1
ATOM 856 C C . THR A 1 114 ? 0.579 -4.601 8.503 1.00 83.25 114 THR A C 1
ATOM 858 O O . THR A 1 114 ? 0.580 -3.448 8.105 1.00 83.25 114 THR A O 1
ATOM 861 N N . THR A 1 115 ? 0.561 -5.647 7.666 1.00 78.94 115 THR A N 1
ATOM 862 C CA . THR A 1 115 ? 0.583 -5.525 6.189 1.00 78.94 115 THR A CA 1
ATOM 863 C C . THR A 1 115 ? -0.483 -4.577 5.674 1.00 78.94 115 THR A C 1
ATOM 865 O O . THR A 1 115 ? -0.195 -3.652 4.916 1.00 78.94 115 THR A O 1
ATOM 868 N N . TRP A 1 116 ? -1.720 -4.765 6.123 1.00 84.94 116 TRP A N 1
ATOM 869 C CA . TRP A 1 116 ? -2.812 -3.905 5.706 1.00 84.94 116 TRP A CA 1
ATOM 870 C C . TRP A 1 116 ? -2.647 -2.469 6.215 1.00 84.94 116 TRP A C 1
ATOM 872 O O . TRP A 1 116 ? -2.658 -1.551 5.401 1.00 84.94 116 TRP A O 1
ATOM 882 N N . VAL A 1 117 ? -2.411 -2.253 7.512 1.00 86.88 117 VAL A N 1
ATOM 883 C CA . VAL A 1 117 ? -2.264 -0.903 8.099 1.00 86.88 117 VAL A CA 1
ATOM 884 C C . VAL A 1 117 ? -1.130 -0.120 7.440 1.00 86.88 117 VAL A C 1
ATOM 886 O O . VAL A 1 117 ? -1.267 1.055 7.118 1.00 86.88 117 VAL A O 1
ATOM 889 N N . VAL A 1 118 ? -0.017 -0.792 7.194 1.00 81.75 118 VAL A N 1
ATOM 890 C CA . VAL A 1 118 ? 1.211 -0.214 6.655 1.00 81.75 118 VAL A CA 1
ATOM 891 C C . VAL A 1 118 ? 1.005 0.058 5.148 1.00 81.75 118 VAL A C 1
ATOM 893 O O . VAL A 1 118 ? 1.462 1.070 4.620 1.00 81.75 118 VAL A O 1
ATOM 896 N N . SER A 1 119 ? 0.168 -0.723 4.450 1.00 78.94 119 SER A N 1
ATOM 897 C CA . SER A 1 119 ? -0.336 -0.359 3.111 1.00 78.94 119 SER A CA 1
ATOM 898 C C . SER A 1 119 ? -1.226 0.885 3.092 1.00 78.94 119 SER A C 1
ATOM 900 O O . SER A 1 119 ? -1.225 1.589 2.084 1.00 78.94 119 SER A O 1
ATOM 902 N N . LEU A 1 120 ? -1.960 1.177 4.173 1.00 83.44 120 LEU A N 1
ATOM 903 C CA . LEU A 1 120 ? -2.740 2.412 4.297 1.00 83.44 120 LEU A CA 1
ATOM 904 C C . LEU A 1 120 ? -1.815 3.605 4.531 1.00 83.44 120 LEU A C 1
ATOM 906 O O . LEU A 1 120 ? -1.969 4.617 3.852 1.00 83.44 120 LEU A O 1
ATOM 910 N N . THR A 1 121 ? -0.828 3.475 5.429 1.00 81.19 121 THR A N 1
ATOM 911 C CA . THR A 1 121 ? 0.150 4.545 5.700 1.00 81.19 121 THR A CA 1
ATOM 912 C C . THR A 1 121 ? 0.949 4.927 4.465 1.00 81.19 121 THR A C 1
ATOM 914 O O . THR A 1 121 ? 1.086 6.108 4.147 1.00 81.19 121 THR A O 1
ATOM 917 N N . ALA A 1 122 ? 1.367 3.928 3.690 1.00 76.81 122 ALA A N 1
ATOM 918 C CA . ALA A 1 122 ? 2.098 4.122 2.446 1.00 76.81 122 ALA A CA 1
ATOM 919 C C . ALA A 1 122 ? 1.347 4.975 1.402 1.00 76.81 122 ALA A C 1
ATOM 921 O O . ALA A 1 122 ? 1.976 5.528 0.501 1.00 76.81 122 ALA A O 1
ATOM 922 N N . ARG A 1 123 ? 0.015 5.115 1.505 1.00 78.88 123 ARG A N 1
ATOM 923 C CA . ARG A 1 123 ? -0.773 5.947 0.577 1.00 78.88 123 ARG A CA 1
ATOM 924 C C . ARG A 1 123 ? -0.542 7.445 0.780 1.00 78.88 123 ARG A C 1
ATOM 926 O O . ARG A 1 123 ? -0.820 8.214 -0.134 1.00 78.88 123 ARG A O 1
ATOM 933 N N . PHE A 1 124 ? -0.063 7.863 1.953 1.00 71.06 124 PHE A N 1
ATOM 934 C CA . PHE A 1 124 ? 0.065 9.278 2.321 1.00 71.06 124 PHE A CA 1
ATOM 935 C C . PHE A 1 124 ? 1.414 9.655 2.950 1.00 71.06 124 PHE A C 1
AT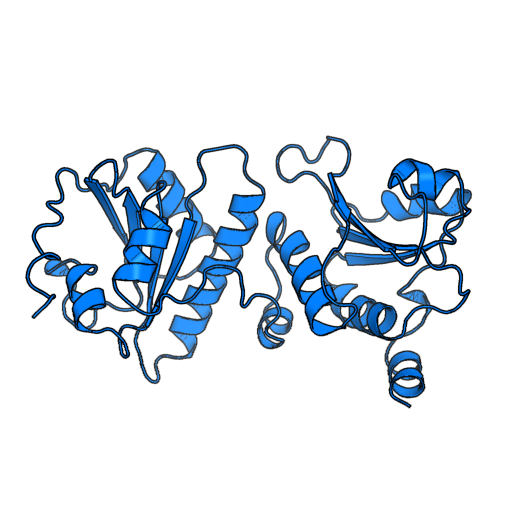OM 937 O O . PHE A 1 124 ? 1.686 10.841 3.124 1.00 71.06 124 PHE A O 1
ATOM 944 N N . SER A 1 125 ? 2.275 8.692 3.281 1.00 70.19 125 SER A N 1
ATOM 945 C CA . SER A 1 125 ? 3.630 8.955 3.775 1.00 70.19 125 SER A CA 1
ATOM 946 C C . SER A 1 125 ? 4.642 7.940 3.248 1.00 70.19 125 SER A C 1
ATOM 948 O O . SER A 1 125 ? 4.282 6.868 2.761 1.00 70.19 125 SER A O 1
ATOM 950 N N . THR A 1 126 ? 5.927 8.288 3.332 1.00 70.94 126 THR A N 1
ATOM 951 C CA . THR A 1 126 ? 7.030 7.357 3.064 1.00 70.94 126 THR A CA 1
ATOM 952 C C . THR A 1 126 ? 7.189 6.407 4.236 1.00 70.94 126 THR A C 1
ATOM 954 O O . THR A 1 126 ? 7.257 6.847 5.384 1.00 70.94 126 THR A O 1
ATOM 957 N N . VAL A 1 127 ? 7.286 5.112 3.951 1.00 71.94 127 VAL A N 1
ATOM 958 C CA . VAL A 1 127 ? 7.360 4.114 5.015 1.00 71.94 127 VAL A CA 1
ATOM 959 C C . VAL A 1 127 ? 8.811 3.846 5.408 1.00 71.94 127 VAL A C 1
ATOM 961 O O . VAL A 1 127 ? 9.615 3.550 4.517 1.00 71.94 127 VAL A O 1
ATOM 964 N N . PRO A 1 128 ? 9.142 3.917 6.713 1.00 68.88 128 PRO A N 1
ATOM 965 C CA . PRO A 1 128 ? 10.490 3.683 7.220 1.00 68.88 128 PRO A CA 1
ATOM 966 C C . PRO A 1 128 ? 11.076 2.307 6.891 1.00 68.88 128 PRO A C 1
ATOM 968 O O . PRO A 1 128 ? 10.369 1.308 6.744 1.00 68.88 128 PRO A O 1
ATOM 971 N N . ASP A 1 129 ? 12.402 2.281 6.766 1.00 66.06 129 ASP A N 1
ATOM 972 C CA . ASP A 1 129 ? 13.205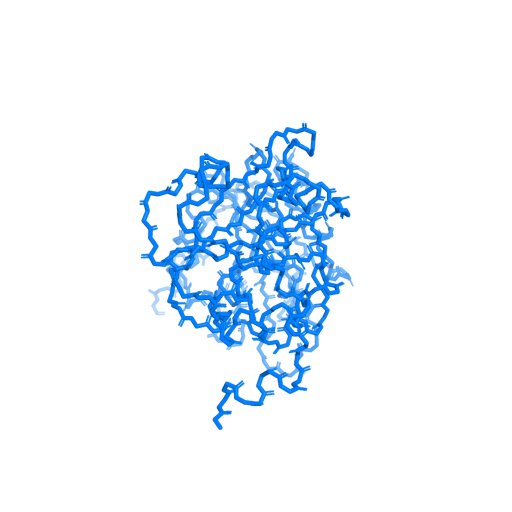 1.153 6.284 1.00 66.06 129 ASP A CA 1
ATOM 973 C C . ASP A 1 129 ? 13.073 -0.127 7.116 1.00 66.06 129 ASP A C 1
ATOM 975 O O . ASP A 1 129 ? 13.118 -1.232 6.570 1.00 66.06 129 ASP A O 1
ATOM 979 N N . ASP A 1 130 ? 12.894 0.015 8.421 1.00 68.69 130 ASP A N 1
ATOM 980 C CA . ASP A 1 130 ? 12.701 -1.070 9.377 1.00 68.69 130 ASP A CA 1
ATOM 981 C C . ASP A 1 130 ? 11.373 -1.808 9.160 1.00 68.69 130 ASP A C 1
ATOM 983 O O . ASP A 1 130 ? 11.341 -3.040 9.194 1.00 68.69 130 ASP A O 1
ATOM 987 N N . LEU A 1 131 ? 10.296 -1.102 8.804 1.00 68.12 131 LEU A N 1
ATOM 988 C CA . LEU A 1 131 ? 9.007 -1.729 8.484 1.00 68.12 131 LEU A CA 1
ATOM 989 C C . LEU A 1 131 ? 9.043 -2.552 7.185 1.00 68.12 131 LEU A C 1
ATOM 991 O O . LEU A 1 131 ? 8.316 -3.543 7.058 1.00 68.12 131 LEU A O 1
ATOM 995 N N . TRP A 1 132 ? 9.928 -2.217 6.240 1.00 65.50 132 TRP A N 1
ATOM 996 C CA . TRP A 1 132 ? 10.142 -3.018 5.026 1.00 65.50 132 TRP A CA 1
ATOM 997 C C . TRP A 1 132 ? 10.767 -4.382 5.319 1.00 65.50 132 TRP A C 1
ATOM 999 O O . TRP A 1 132 ? 10.416 -5.371 4.668 1.00 65.50 132 TRP A O 1
ATOM 1009 N N . ALA A 1 133 ? 11.669 -4.451 6.302 1.00 59.53 133 ALA A N 1
ATOM 1010 C CA . ALA A 1 133 ? 12.366 -5.683 6.672 1.00 59.53 133 ALA A CA 1
ATOM 1011 C C . ALA A 1 133 ? 11.412 -6.766 7.206 1.00 59.53 133 ALA A C 1
ATOM 1013 O O . ALA A 1 133 ? 11.713 -7.956 7.126 1.00 59.53 133 ALA A O 1
ATOM 1014 N N . HIS A 1 134 ? 10.227 -6.376 7.679 1.00 55.66 134 HIS A N 1
ATOM 1015 C CA . HIS A 1 134 ? 9.215 -7.288 8.207 1.00 55.66 134 HIS A CA 1
ATOM 1016 C C . HIS A 1 134 ? 8.308 -7.932 7.134 1.00 55.66 134 HIS A C 1
ATOM 1018 O O . HIS A 1 134 ? 7.349 -8.621 7.479 1.00 55.66 134 HIS A O 1
ATOM 1024 N N . GLY A 1 135 ? 8.585 -7.741 5.835 1.00 57.38 135 GLY A N 1
ATOM 1025 C CA . GLY A 1 135 ? 7.850 -8.406 4.739 1.00 57.38 135 GLY A CA 1
ATOM 1026 C C . GLY A 1 135 ? 6.437 -7.862 4.487 1.00 57.38 135 GLY A C 1
ATOM 1027 O O . GLY A 1 135 ? 5.653 -8.461 3.752 1.00 57.38 135 GLY A O 1
ATOM 1028 N N . VAL A 1 136 ? 6.139 -6.701 5.064 1.00 60.91 136 VAL A N 1
ATOM 1029 C CA . VAL A 1 136 ? 4.804 -6.113 5.256 1.00 60.91 136 VAL A CA 1
ATOM 1030 C C . VAL A 1 136 ? 4.168 -5.591 3.948 1.00 60.91 136 VAL A C 1
ATOM 1032 O O . VAL A 1 136 ? 3.010 -5.209 3.924 1.00 60.91 136 VAL A O 1
ATOM 1035 N N . TYR A 1 137 ? 4.888 -5.621 2.819 1.00 61.28 137 TYR A N 1
ATOM 1036 C CA . TYR A 1 137 ? 4.458 -5.032 1.537 1.00 61.28 137 TYR A CA 1
ATOM 1037 C C . TYR A 1 137 ? 4.565 -5.960 0.332 1.00 61.28 137 TYR A C 1
ATOM 1039 O O . TYR A 1 137 ? 4.615 -5.506 -0.812 1.00 61.28 137 TYR A O 1
ATOM 1047 N N . ALA A 1 138 ? 4.637 -7.270 0.561 1.00 58.12 138 ALA A N 1
ATOM 1048 C CA . ALA A 1 138 ? 4.929 -8.227 -0.503 1.00 58.12 138 ALA A CA 1
ATOM 1049 C C . ALA A 1 138 ? 3.912 -8.212 -1.665 1.00 58.12 138 ALA A C 1
ATOM 1051 O O . ALA A 1 138 ? 4.269 -8.598 -2.777 1.00 58.12 138 ALA A O 1
ATOM 1052 N N . THR A 1 139 ? 2.678 -7.767 -1.411 1.00 65.06 139 THR A N 1
ATOM 1053 C CA . THR A 1 139 ? 1.559 -7.780 -2.367 1.00 65.06 139 THR A CA 1
ATOM 1054 C C . THR A 1 139 ? 1.499 -6.550 -3.269 1.00 65.06 139 THR A C 1
ATOM 1056 O O . THR A 1 139 ? 0.902 -6.615 -4.342 1.00 65.06 139 THR A O 1
ATOM 1059 N N . LEU A 1 140 ? 2.120 -5.439 -2.867 1.00 74.06 140 LEU A N 1
ATOM 1060 C CA . LEU A 1 140 ? 2.276 -4.269 -3.725 1.00 74.06 140 LEU A CA 1
ATOM 1061 C C . LEU A 1 140 ? 3.400 -4.546 -4.727 1.00 74.06 140 LEU A C 1
ATOM 1063 O O . LEU A 1 140 ? 4.411 -5.152 -4.361 1.00 74.06 140 LEU A O 1
ATOM 1067 N N . ALA A 1 141 ? 3.206 -4.129 -5.981 1.00 83.81 141 ALA A N 1
ATOM 1068 C CA . ALA A 1 141 ? 4.087 -4.450 -7.106 1.00 83.81 141 ALA A CA 1
ATOM 1069 C C . ALA A 1 141 ? 4.477 -5.949 -7.137 1.00 83.81 141 ALA A C 1
ATOM 1071 O O . ALA A 1 141 ? 5.593 -6.305 -6.744 1.00 83.81 141 ALA A O 1
ATOM 1072 N N . PRO A 1 142 ? 3.566 -6.858 -7.531 1.00 84.06 142 PRO A N 1
ATOM 1073 C CA . PRO A 1 142 ? 3.842 -8.291 -7.529 1.00 84.06 142 PRO A CA 1
ATOM 1074 C C . PRO A 1 142 ? 4.986 -8.665 -8.479 1.00 84.06 142 PRO A C 1
ATOM 1076 O O . PRO A 1 142 ? 5.227 -8.008 -9.495 1.00 84.06 142 PRO A O 1
ATOM 1079 N N . ARG A 1 143 ? 5.675 -9.763 -8.144 1.00 86.69 143 ARG A N 1
ATOM 1080 C CA . ARG A 1 143 ? 6.633 -10.390 -9.058 1.00 86.69 143 ARG A CA 1
ATOM 1081 C C . ARG A 1 143 ? 5.872 -11.106 -10.160 1.00 86.69 143 ARG A C 1
ATOM 1083 O O . ARG A 1 143 ? 4.978 -11.893 -9.863 1.00 86.69 143 ARG A O 1
ATOM 1090 N N . LEU A 1 144 ? 6.302 -10.919 -11.393 1.00 86.56 144 LEU A N 1
ATOM 1091 C CA . LEU A 1 144 ? 5.772 -11.638 -12.542 1.00 86.56 144 LEU A CA 1
ATOM 1092 C C . LEU A 1 144 ? 6.480 -12.985 -12.698 1.00 86.56 144 LEU A C 1
ATOM 1094 O O . LEU A 1 144 ? 7.706 -13.064 -12.596 1.00 86.56 144 LEU A O 1
ATOM 1098 N N . GLY A 1 145 ? 5.709 -14.047 -12.926 1.00 81.88 145 GLY A N 1
ATOM 1099 C CA . GLY A 1 145 ? 6.199 -15.407 -13.150 1.00 81.88 145 GLY A CA 1
ATOM 1100 C C . GLY A 1 145 ? 6.559 -15.716 -14.603 1.00 81.88 145 GLY A C 1
ATOM 1101 O O . GLY A 1 145 ? 6.979 -16.834 -14.899 1.00 81.88 145 GLY A O 1
ATOM 1102 N N . GLY A 1 146 ? 6.403 -14.756 -15.519 1.00 80.31 146 GLY A N 1
ATOM 1103 C CA . GLY A 1 146 ? 6.772 -14.910 -16.922 1.00 80.31 146 GLY A CA 1
ATOM 1104 C C . GLY A 1 146 ? 5.975 -14.005 -17.854 1.00 80.31 146 GLY A C 1
ATOM 1105 O O . GLY A 1 146 ? 5.379 -13.015 -17.436 1.00 80.31 146 GLY A O 1
ATOM 1106 N N . LYS A 1 147 ? 5.981 -14.356 -19.145 1.00 78.94 147 LYS A N 1
ATOM 1107 C CA . LYS A 1 147 ? 5.380 -13.548 -20.215 1.00 78.94 147 LYS A CA 1
ATOM 1108 C C . LYS A 1 147 ? 3.863 -13.375 -20.060 1.00 78.94 147 LYS A C 1
ATOM 1110 O O . LYS A 1 147 ? 3.372 -12.278 -20.288 1.00 78.94 147 LYS A O 1
ATOM 1115 N N . GLN A 1 148 ? 3.151 -14.432 -19.667 1.00 81.88 148 GLN A N 1
ATOM 1116 C CA . GLN A 1 148 ? 1.695 -14.387 -19.508 1.00 81.88 148 GLN A CA 1
ATOM 1117 C C . GLN A 1 148 ? 1.295 -13.436 -18.371 1.00 81.88 148 GLN A C 1
ATOM 1119 O O . GLN A 1 148 ? 0.554 -12.490 -18.603 1.00 81.88 148 GLN A O 1
ATOM 1124 N N . ASP A 1 149 ? 1.887 -13.607 -17.184 1.00 81.00 149 ASP A N 1
ATOM 1125 C CA . ASP A 1 149 ? 1.657 -12.732 -16.028 1.00 81.00 149 ASP A CA 1
ATOM 1126 C C . ASP A 1 149 ? 1.949 -11.260 -16.344 1.00 81.00 149 ASP A C 1
ATOM 1128 O O . ASP A 1 149 ? 1.249 -10.362 -15.882 1.00 81.00 149 ASP A O 1
ATOM 1132 N N . TRP A 1 150 ? 2.997 -11.016 -17.133 1.00 80.00 150 TRP A N 1
ATOM 1133 C CA . TRP A 1 150 ? 3.366 -9.695 -17.625 1.00 80.00 150 TRP A CA 1
ATOM 1134 C C . TRP A 1 150 ? 2.279 -9.069 -18.507 1.00 80.00 150 TRP A C 1
ATOM 1136 O O . TRP A 1 150 ? 1.844 -7.943 -18.253 1.00 80.00 150 TRP A O 1
ATOM 1146 N N . GLU A 1 151 ? 1.834 -9.792 -19.535 1.00 81.81 151 GLU A N 1
ATOM 1147 C CA . GLU A 1 151 ? 0.797 -9.318 -20.451 1.00 81.81 151 GLU A CA 1
ATOM 1148 C C . GLU A 1 151 ? -0.517 -9.087 -19.702 1.00 81.81 151 GLU A C 1
ATOM 1150 O O . GLU A 1 151 ? -1.126 -8.033 -19.864 1.00 81.81 151 GLU A O 1
ATOM 1155 N N . ASP A 1 152 ? -0.901 -9.997 -18.809 1.00 82.25 152 ASP A N 1
ATOM 1156 C CA . ASP A 1 152 ? -2.129 -9.889 -18.021 1.00 82.25 152 ASP A CA 1
ATOM 1157 C C . ASP A 1 152 ? -2.088 -8.703 -17.048 1.00 82.25 152 ASP A C 1
ATOM 1159 O O . ASP A 1 152 ? -3.070 -7.964 -16.914 1.00 82.25 152 ASP A O 1
ATOM 1163 N N . ALA A 1 153 ? -0.941 -8.462 -16.405 1.00 76.94 153 ALA A N 1
ATOM 1164 C CA . ALA A 1 153 ? -0.765 -7.328 -15.503 1.00 76.94 153 ALA A CA 1
ATOM 1165 C C . ALA A 1 153 ? -0.884 -5.979 -16.230 1.00 76.94 153 ALA A C 1
ATOM 1167 O O . ALA A 1 153 ? -1.386 -5.018 -15.644 1.00 76.94 153 ALA A O 1
ATOM 1168 N N . CYS A 1 154 ? -0.465 -5.894 -17.494 1.00 81.31 154 CYS A N 1
ATOM 1169 C CA . CYS A 1 154 ? -0.361 -4.630 -18.228 1.00 81.31 154 CYS A CA 1
ATOM 1170 C C . CYS A 1 154 ? -1.369 -4.467 -19.378 1.00 81.31 154 CYS A C 1
ATOM 1172 O O . CYS A 1 154 ? -1.470 -3.394 -19.970 1.00 81.31 154 CYS A O 1
ATOM 1174 N N . ALA A 1 155 ? -2.162 -5.492 -19.689 1.00 82.94 155 ALA A N 1
ATOM 1175 C CA . ALA A 1 155 ? -3.227 -5.434 -20.689 1.00 82.94 155 ALA A CA 1
ATOM 1176 C C . ALA A 1 155 ? -4.296 -4.360 -20.412 1.00 82.94 155 ALA A C 1
ATOM 1178 O O . ALA A 1 155 ? -4.749 -3.723 -21.370 1.00 82.94 155 ALA A O 1
ATOM 1179 N N . PRO A 1 156 ? -4.735 -4.108 -19.159 1.00 82.56 156 PRO A N 1
ATOM 1180 C CA . PRO A 1 156 ? -5.866 -3.213 -18.944 1.00 82.56 156 PRO A CA 1
ATOM 1181 C C . PRO A 1 156 ? -5.487 -1.722 -18.863 1.00 82.56 156 PRO A C 1
ATOM 1183 O O . PRO A 1 156 ? -6.356 -0.916 -18.538 1.00 82.56 156 PRO A O 1
ATOM 1186 N N . GLY A 1 157 ? -4.228 -1.332 -19.103 1.00 85.31 157 GLY A N 1
ATOM 1187 C CA . GLY A 1 157 ? -3.812 0.077 -19.145 1.00 85.31 157 GLY A CA 1
ATOM 1188 C C . GLY A 1 157 ? -2.320 0.301 -18.862 1.00 85.31 157 GLY A C 1
ATOM 1189 O O . GLY A 1 157 ? -1.552 -0.659 -18.872 1.00 85.31 157 GLY A O 1
ATOM 1190 N N . PRO A 1 158 ? -1.905 1.554 -18.589 1.00 88.75 158 PRO A N 1
ATOM 1191 C CA . PRO A 1 158 ? -0.527 1.886 -18.244 1.00 88.75 158 PRO A CA 1
ATOM 1192 C C . PRO A 1 158 ? 0.028 1.025 -17.103 1.00 88.75 158 PRO A C 1
ATOM 1194 O O . PRO A 1 158 ? -0.657 0.747 -16.116 1.00 88.75 158 PRO A O 1
ATOM 1197 N N . CYS A 1 159 ? 1.282 0.615 -17.241 1.00 89.25 159 CYS A N 1
ATOM 1198 C CA . CYS A 1 159 ? 1.939 -0.345 -16.371 1.00 89.25 159 CYS A CA 1
ATOM 1199 C C . CYS A 1 159 ? 3.403 0.053 -16.175 1.00 89.25 159 CYS A C 1
ATOM 1201 O O . CYS A 1 159 ? 4.143 0.169 -17.148 1.00 89.25 159 CYS A O 1
ATOM 1203 N N . ALA A 1 160 ? 3.806 0.268 -14.929 1.00 91.00 160 ALA A N 1
ATOM 1204 C CA . ALA A 1 160 ? 5.174 0.487 -14.496 1.00 91.00 160 ALA A CA 1
ATOM 1205 C C . ALA A 1 160 ? 5.796 -0.852 -14.071 1.00 91.00 160 ALA A C 1
ATOM 1207 O O . ALA A 1 160 ? 5.367 -1.491 -13.107 1.00 91.00 160 ALA A O 1
ATOM 1208 N N . LEU A 1 161 ? 6.823 -1.275 -14.793 1.00 90.19 161 LEU A N 1
ATOM 1209 C CA . LEU A 1 161 ? 7.557 -2.509 -14.580 1.00 90.19 161 LEU A CA 1
ATOM 1210 C C . LEU A 1 161 ? 8.994 -2.210 -14.174 1.00 90.19 161 LEU A C 1
ATOM 1212 O O . LEU A 1 161 ? 9.735 -1.598 -14.937 1.00 90.19 161 LEU A O 1
ATOM 1216 N N . ALA A 1 162 ? 9.418 -2.728 -13.028 1.00 89.94 162 ALA A N 1
ATOM 1217 C CA . ALA A 1 162 ? 10.836 -2.782 -12.701 1.00 89.94 162 ALA A CA 1
ATOM 1218 C C . ALA A 1 162 ? 11.448 -4.094 -13.205 1.00 89.94 162 ALA A C 1
ATOM 1220 O O . ALA A 1 162 ? 10.997 -5.177 -12.833 1.00 89.94 162 ALA A O 1
ATOM 1221 N N . VAL A 1 163 ? 12.488 -4.012 -14.026 1.00 88.44 163 VAL A N 1
ATOM 1222 C CA . VAL A 1 163 ? 13.313 -5.164 -14.409 1.00 88.44 163 VAL A CA 1
ATOM 1223 C C . VAL A 1 163 ? 14.543 -5.150 -13.516 1.00 88.44 163 VAL A C 1
ATOM 1225 O O . VAL A 1 163 ? 15.345 -4.222 -13.590 1.00 88.44 163 VAL A O 1
ATOM 1228 N N . LEU A 1 164 ? 14.667 -6.144 -12.638 1.00 86.75 164 LEU A N 1
ATOM 1229 C CA . LEU A 1 164 ? 15.715 -6.204 -11.618 1.00 86.75 164 LEU A CA 1
ATOM 1230 C C . LEU A 1 164 ? 16.715 -7.324 -11.937 1.00 86.75 164 LEU A C 1
ATOM 1232 O O . LEU A 1 164 ? 16.292 -8.392 -12.395 1.00 86.75 164 LEU A O 1
ATOM 1236 N N . PRO A 1 165 ? 18.023 -7.116 -11.698 1.00 81.38 165 PRO A N 1
ATOM 1237 C CA . PRO A 1 165 ? 19.032 -8.140 -11.939 1.00 81.38 165 PRO A CA 1
ATOM 1238 C C . PRO A 1 165 ? 18.802 -9.358 -11.032 1.00 81.38 165 PRO A C 1
ATOM 1240 O O . PRO A 1 165 ? 18.450 -9.226 -9.858 1.00 81.38 165 PRO A O 1
ATOM 1243 N N . GLY A 1 166 ? 19.016 -10.561 -11.570 1.00 66.62 166 GLY A N 1
ATOM 1244 C CA . GLY A 1 166 ? 19.032 -11.786 -10.770 1.00 66.62 166 GLY A CA 1
ATOM 1245 C C . GLY A 1 166 ? 20.439 -12.068 -10.243 1.00 66.62 166 GLY A C 1
ATOM 1246 O O . GLY A 1 166 ? 21.405 -11.994 -10.995 1.00 66.62 166 GLY A O 1
ATOM 1247 N N . GLY A 1 167 ? 20.573 -12.405 -8.959 1.00 58.34 167 GLY A N 1
ATOM 1248 C CA . GLY A 1 167 ? 21.884 -12.601 -8.321 1.00 58.34 167 GLY A CA 1
ATOM 1249 C C . GLY A 1 167 ? 22.351 -11.381 -7.510 1.00 58.34 167 GLY A C 1
ATOM 1250 O O . GLY A 1 167 ? 21.535 -10.514 -7.207 1.00 58.34 167 GLY A O 1
ATOM 1251 N N . PRO A 1 168 ? 23.621 -11.323 -7.059 1.00 45.25 168 PRO A N 1
ATOM 1252 C CA . PRO A 1 168 ? 24.058 -10.544 -5.891 1.00 45.25 168 PRO A CA 1
ATOM 1253 C C . PRO A 1 168 ? 24.204 -9.020 -6.107 1.00 45.25 168 PRO A C 1
ATOM 1255 O O . PRO A 1 168 ? 25.132 -8.404 -5.595 1.00 45.25 168 PRO A O 1
ATOM 1258 N N . ALA A 1 169 ? 23.228 -8.384 -6.755 1.00 56.50 169 ALA A N 1
ATOM 1259 C CA . ALA A 1 169 ? 22.958 -6.946 -6.674 1.00 56.50 169 ALA A CA 1
ATOM 1260 C C . ALA A 1 169 ? 21.723 -6.693 -5.781 1.00 56.50 169 ALA A C 1
ATOM 1262 O O . ALA A 1 169 ? 20.717 -6.102 -6.186 1.00 56.50 169 ALA A O 1
ATOM 1263 N N . TYR A 1 170 ? 21.780 -7.203 -4.543 1.00 67.94 170 TYR A N 1
ATOM 1264 C CA . TYR A 1 170 ? 20.642 -7.209 -3.617 1.00 67.94 170 TYR A CA 1
ATOM 1265 C C . TYR A 1 170 ? 20.266 -5.800 -3.138 1.00 67.94 170 TYR A C 1
ATOM 1267 O O . TYR A 1 170 ? 19.088 -5.472 -3.079 1.00 67.94 170 TYR A O 1
ATOM 1275 N N . ALA A 1 171 ? 21.242 -4.932 -2.851 1.00 71.44 171 ALA A N 1
ATOM 1276 C CA . ALA A 1 171 ? 20.962 -3.611 -2.283 1.00 71.44 171 ALA A CA 1
ATOM 1277 C C . ALA A 1 171 ? 20.186 -2.698 -3.248 1.00 71.44 171 ALA A C 1
ATOM 1279 O O . ALA A 1 171 ? 19.229 -2.037 -2.849 1.00 71.44 171 ALA A O 1
ATOM 1280 N N . GLU A 1 172 ? 20.563 -2.681 -4.525 1.00 75.69 172 GLU A N 1
ATOM 1281 C CA . GLU A 1 172 ? 19.908 -1.833 -5.519 1.00 75.69 172 GLU A CA 1
ATOM 1282 C C . GLU A 1 172 ? 18.535 -2.372 -5.921 1.00 75.69 172 GLU A C 1
ATOM 1284 O O . GLU A 1 172 ? 17.568 -1.616 -5.945 1.00 75.69 172 GLU A O 1
ATOM 1289 N N . SER A 1 173 ? 18.411 -3.691 -6.098 1.00 79.62 173 SER A N 1
ATOM 1290 C CA . SER A 1 173 ? 17.121 -4.349 -6.341 1.00 79.62 173 SER A CA 1
ATOM 1291 C C . SER A 1 173 ? 16.141 -4.147 -5.181 1.00 79.62 173 SER A C 1
ATOM 1293 O O . SER A 1 173 ? 14.949 -3.943 -5.404 1.00 79.62 173 SER A O 1
ATOM 1295 N N . VAL A 1 174 ? 16.633 -4.149 -3.935 1.00 79.44 174 VAL A N 1
ATOM 1296 C CA . VAL A 1 174 ? 15.825 -3.835 -2.746 1.00 79.44 174 VAL A CA 1
ATOM 1297 C C . VAL A 1 174 ? 15.357 -2.381 -2.769 1.00 79.44 174 VAL A C 1
ATOM 1299 O O . VAL A 1 174 ? 14.175 -2.137 -2.525 1.00 79.44 174 VAL A O 1
ATOM 1302 N N . ARG A 1 175 ? 16.234 -1.421 -3.099 1.00 81.19 175 ARG A N 1
ATOM 1303 C CA . ARG A 1 175 ? 15.855 -0.000 -3.228 1.00 81.19 175 ARG A CA 1
ATOM 1304 C C . ARG A 1 175 ? 14.825 0.216 -4.336 1.00 81.19 175 ARG A C 1
ATOM 1306 O O . ARG A 1 175 ? 13.805 0.855 -4.097 1.00 81.19 175 ARG A O 1
ATOM 1313 N N . ALA A 1 176 ? 15.042 -0.386 -5.500 1.00 84.75 176 ALA A N 1
ATOM 1314 C CA . ALA A 1 176 ? 14.125 -0.315 -6.628 1.00 84.75 176 ALA A CA 1
ATOM 1315 C C . ALA A 1 176 ? 12.747 -0.887 -6.283 1.00 84.75 176 ALA A C 1
ATOM 1317 O O . ALA A 1 176 ? 11.723 -0.225 -6.456 1.00 84.75 176 ALA A O 1
ATOM 1318 N N . LEU A 1 177 ? 12.709 -2.091 -5.706 1.00 84.38 177 LEU A N 1
ATOM 1319 C CA . LEU A 1 177 ? 11.459 -2.727 -5.302 1.00 84.38 177 LEU A CA 1
ATOM 1320 C C . LEU A 1 177 ? 10.736 -1.928 -4.208 1.00 84.38 177 LEU A C 1
ATOM 1322 O O . LEU A 1 177 ? 9.508 -1.848 -4.220 1.00 84.38 177 LEU A O 1
ATOM 1326 N N . ARG A 1 178 ? 11.478 -1.305 -3.286 1.00 81.62 178 ARG A N 1
ATOM 1327 C CA . ARG A 1 178 ? 10.921 -0.400 -2.273 1.00 81.62 178 ARG A CA 1
ATOM 1328 C C . ARG A 1 178 ? 10.243 0.803 -2.925 1.00 81.62 178 ARG A C 1
ATOM 1330 O O . ARG A 1 178 ? 9.067 1.043 -2.661 1.00 81.62 178 ARG A O 1
ATOM 1337 N N . ALA A 1 179 ? 10.955 1.512 -3.798 1.00 85.38 179 ALA A N 1
ATOM 1338 C CA . ALA A 1 179 ? 10.428 2.670 -4.514 1.00 85.38 179 ALA A CA 1
ATOM 1339 C C . ALA A 1 179 ? 9.175 2.309 -5.328 1.00 85.38 179 ALA A C 1
ATOM 1341 O O . ALA A 1 179 ? 8.167 3.006 -5.246 1.00 85.38 179 ALA A O 1
ATOM 1342 N N . MET A 1 180 ? 9.193 1.170 -6.028 1.00 87.62 180 MET A N 1
ATOM 1343 C CA . MET A 1 180 ? 8.047 0.666 -6.796 1.00 87.62 180 MET A CA 1
ATOM 1344 C C . MET A 1 180 ? 6.823 0.390 -5.930 1.00 87.62 180 MET A C 1
ATOM 1346 O O . MET A 1 180 ? 5.709 0.766 -6.283 1.00 87.62 180 MET A O 1
ATOM 1350 N N . ARG A 1 181 ? 7.010 -0.272 -4.788 1.00 85.88 181 ARG A N 1
ATOM 1351 C CA . ARG A 1 181 ? 5.912 -0.610 -3.874 1.00 85.88 181 ARG A CA 1
ATOM 1352 C C . ARG A 1 181 ? 5.326 0.617 -3.200 1.00 85.88 181 ARG A C 1
ATOM 1354 O O . ARG A 1 181 ? 4.110 0.711 -3.061 1.00 85.88 181 ARG A O 1
ATOM 1361 N N . GLN A 1 182 ? 6.183 1.556 -2.815 1.00 83.94 182 GLN A N 1
ATOM 1362 C CA . GLN A 1 182 ? 5.760 2.828 -2.251 1.00 83.94 182 GLN A CA 1
ATOM 1363 C C . GLN A 1 182 ? 5.005 3.671 -3.291 1.00 83.94 182 GLN A C 1
ATOM 1365 O O . GLN A 1 182 ? 3.959 4.228 -2.968 1.00 83.94 182 GLN A O 1
ATOM 1370 N N . ALA A 1 183 ? 5.476 3.715 -4.541 1.00 85.69 183 ALA A N 1
ATOM 1371 C CA . ALA A 1 183 ? 4.781 4.394 -5.633 1.00 85.69 183 ALA A CA 1
ATOM 1372 C C . ALA A 1 183 ? 3.416 3.747 -5.910 1.00 85.69 183 ALA A C 1
ATOM 1374 O O . ALA A 1 183 ? 2.405 4.442 -5.965 1.00 85.69 183 ALA A O 1
ATOM 1375 N N . ALA A 1 184 ? 3.359 2.411 -5.959 1.00 85.06 184 ALA A N 1
ATOM 1376 C CA . ALA A 1 184 ? 2.110 1.665 -6.097 1.00 85.06 184 ALA A CA 1
ATOM 1377 C C . ALA A 1 184 ? 1.107 1.987 -4.978 1.00 85.06 184 ALA A C 1
ATOM 1379 O O . ALA A 1 184 ? -0.086 2.132 -5.239 1.00 85.06 184 ALA A O 1
ATOM 1380 N N . ALA A 1 185 ? 1.577 2.116 -3.733 1.00 79.88 185 ALA A N 1
ATOM 1381 C CA . ALA A 1 185 ? 0.726 2.499 -2.612 1.00 79.88 185 ALA A CA 1
ATOM 1382 C C . ALA A 1 185 ? 0.164 3.919 -2.766 1.00 79.88 185 ALA A C 1
ATOM 1384 O O . ALA A 1 185 ? -1.026 4.132 -2.545 1.00 79.88 185 ALA A O 1
ATOM 1385 N N . GLN A 1 186 ? 0.999 4.883 -3.159 1.00 79.94 186 GLN A N 1
ATOM 1386 C CA . GLN A 1 186 ? 0.571 6.273 -3.343 1.00 79.94 186 GLN A CA 1
ATOM 1387 C C . GLN A 1 186 ? -0.403 6.425 -4.520 1.00 79.94 186 GLN A C 1
ATOM 1389 O O . GLN A 1 186 ? -1.369 7.179 -4.421 1.00 79.94 186 GLN A O 1
ATOM 1394 N N . GLU A 1 187 ? -0.231 5.649 -5.592 1.00 79.06 187 GLU A N 1
ATOM 1395 C CA . GLU A 1 187 ? -1.159 5.623 -6.731 1.00 79.06 187 GLU A CA 1
ATOM 1396 C C . GLU A 1 187 ? -2.539 5.054 -6.380 1.00 79.06 187 GLU A C 1
ATOM 1398 O O . GLU A 1 187 ? -3.542 5.576 -6.862 1.00 79.06 187 GLU A O 1
ATOM 1403 N N . LEU A 1 188 ? -2.643 4.073 -5.468 1.00 71.88 188 LEU A N 1
ATOM 1404 C CA . LEU A 1 188 ? -3.951 3.643 -4.933 1.00 71.88 188 LEU A CA 1
ATOM 1405 C C . LEU A 1 188 ? -4.710 4.803 -4.261 1.00 71.88 188 LEU A C 1
ATOM 1407 O O . LEU A 1 188 ? -5.941 4.786 -4.198 1.00 71.88 188 LEU A O 1
ATOM 1411 N N . GLY A 1 189 ? -3.983 5.809 -3.771 1.00 60.19 189 GLY A N 1
ATOM 1412 C CA . GLY A 1 189 ? -4.536 7.037 -3.214 1.00 60.19 189 GLY A CA 1
ATOM 1413 C C . GLY A 1 189 ? -4.932 8.092 -4.254 1.00 60.19 189 GLY A C 1
ATOM 1414 O O . GLY A 1 189 ? -5.777 8.927 -3.950 1.00 60.19 189 GLY A O 1
ATOM 1415 N N . ARG A 1 190 ? -4.403 8.083 -5.484 1.00 64.31 190 ARG A N 1
ATOM 1416 C CA . ARG A 1 190 ? -4.627 9.152 -6.484 1.00 64.31 190 ARG A CA 1
ATOM 1417 C C . ARG A 1 190 ? -5.976 9.007 -7.217 1.00 64.31 190 ARG A C 1
ATOM 1419 O O . ARG A 1 190 ? -6.593 7.942 -7.222 1.00 64.31 190 ARG A O 1
ATOM 1426 N N . ALA A 1 191 ? -6.488 10.118 -7.765 1.00 49.41 191 ALA A N 1
ATOM 1427 C CA . ALA A 1 191 ? -7.780 10.204 -8.475 1.00 49.41 191 ALA A CA 1
ATOM 1428 C C . ALA A 1 191 ? -7.654 10.119 -10.013 1.00 49.41 191 ALA A C 1
ATOM 1430 O O . ALA A 1 191 ? -8.650 9.942 -10.716 1.00 49.41 191 ALA A O 1
ATOM 1431 N N . THR A 1 192 ? -6.441 10.267 -10.544 1.00 56.00 192 THR A N 1
ATOM 1432 C CA . THR A 1 192 ? -6.125 10.229 -11.979 1.00 56.00 192 THR A CA 1
ATOM 1433 C C . THR A 1 192 ? -5.812 8.810 -12.460 1.00 56.00 192 THR A C 1
ATOM 1435 O O . THR A 1 192 ? -5.765 7.871 -11.672 1.00 56.00 192 THR A O 1
ATOM 1438 N N . ARG A 1 193 ? -5.658 8.636 -13.784 1.00 58.97 193 ARG A N 1
ATOM 1439 C CA . ARG A 1 193 ? -5.339 7.346 -14.421 1.00 58.97 193 ARG A CA 1
ATOM 1440 C C . ARG A 1 193 ? -4.072 6.749 -13.800 1.00 58.97 193 ARG A C 1
ATOM 1442 O O . ARG A 1 193 ? -2.980 7.168 -14.151 1.00 58.97 193 ARG A O 1
ATOM 1449 N N . SER A 1 194 ? -4.241 5.768 -12.923 1.00 72.81 194 SER A N 1
ATOM 1450 C CA . SER A 1 194 ? -3.138 5.095 -12.245 1.00 72.81 194 SER A CA 1
ATOM 1451 C C . SER A 1 194 ? -2.441 4.106 -13.175 1.00 72.81 194 SER A C 1
ATOM 1453 O O . SER A 1 194 ? -3.111 3.370 -13.911 1.00 72.81 194 SER A O 1
ATOM 1455 N N . ALA A 1 195 ? -1.117 4.020 -13.090 1.00 83.81 195 ALA A N 1
ATOM 1456 C CA . ALA A 1 195 ? -0.401 2.867 -13.618 1.00 83.81 195 ALA A CA 1
ATOM 1457 C C . ALA A 1 195 ? -0.546 1.670 -12.666 1.00 83.81 195 ALA A C 1
ATOM 1459 O O . ALA A 1 195 ? -0.648 1.820 -11.448 1.00 83.81 195 ALA A O 1
ATOM 1460 N N . ARG A 1 196 ? -0.537 0.457 -13.215 1.00 87.62 196 ARG A N 1
ATOM 1461 C CA . ARG A 1 196 ? -0.267 -0.747 -12.417 1.00 87.62 196 ARG A CA 1
ATOM 1462 C C . ARG A 1 196 ? 1.230 -0.875 -12.180 1.00 87.62 196 ARG A C 1
ATOM 1464 O O . ARG A 1 196 ? 2.010 -0.416 -12.999 1.00 87.62 196 ARG A O 1
ATOM 1471 N N . TYR A 1 197 ? 1.626 -1.526 -11.094 1.00 89.38 197 TYR A N 1
ATOM 1472 C CA . TYR A 1 197 ? 3.033 -1.719 -10.746 1.00 89.38 197 TYR A CA 1
ATOM 1473 C C . TYR A 1 197 ? 3.342 -3.204 -10.671 1.00 89.38 197 TYR A C 1
ATOM 1475 O O . TYR A 1 197 ? 2.547 -3.959 -10.116 1.00 89.38 197 TYR A O 1
ATOM 1483 N N . ALA A 1 198 ? 4.494 -3.616 -11.187 1.00 89.69 198 ALA A N 1
ATOM 1484 C CA . ALA A 1 198 ? 4.992 -4.984 -11.099 1.00 89.69 198 ALA A CA 1
ATOM 1485 C C . ALA A 1 198 ? 6.523 -5.007 -11.197 1.00 89.69 198 ALA A C 1
ATOM 1487 O O . ALA A 1 198 ? 7.154 -3.992 -11.504 1.00 89.69 198 ALA A O 1
ATOM 1488 N N . TRP A 1 199 ? 7.133 -6.170 -10.968 1.00 89.62 199 TRP A N 1
ATOM 1489 C CA . TRP A 1 199 ? 8.555 -6.360 -11.251 1.00 89.62 199 TRP A CA 1
ATOM 1490 C C . TRP A 1 199 ? 8.872 -7.731 -11.850 1.00 89.62 199 TRP A C 1
ATOM 1492 O O . TRP A 1 199 ? 8.157 -8.713 -11.635 1.00 89.62 199 TRP A O 1
ATOM 1502 N N . LEU A 1 200 ? 9.978 -7.789 -12.588 1.00 88.31 200 LEU A N 1
ATOM 1503 C CA . LEU A 1 200 ? 10.502 -8.975 -13.249 1.00 88.31 200 LEU A CA 1
ATOM 1504 C C . LEU A 1 200 ? 11.921 -9.279 -12.755 1.00 88.31 200 LEU A C 1
ATOM 1506 O O . LEU A 1 200 ? 12.778 -8.398 -12.723 1.00 88.31 200 LEU A O 1
ATOM 1510 N N . ASP A 1 201 ? 12.167 -10.542 -12.411 1.00 86.31 201 ASP A N 1
ATOM 1511 C CA . ASP A 1 201 ? 13.503 -11.068 -12.115 1.00 86.31 201 ASP A CA 1
ATOM 1512 C C . ASP A 1 201 ? 14.202 -11.433 -13.434 1.00 86.31 201 ASP A C 1
ATOM 1514 O O . ASP A 1 201 ? 13.863 -12.438 -14.071 1.00 86.31 201 ASP A O 1
ATOM 1518 N N . ALA A 1 202 ? 15.164 -10.611 -13.858 1.00 84.69 202 ALA A N 1
ATOM 1519 C CA . ALA A 1 202 ? 15.884 -10.807 -15.113 1.00 84.69 202 ALA A CA 1
ATOM 1520 C C . ALA A 1 202 ? 16.721 -12.095 -15.119 1.00 84.69 202 ALA A C 1
ATOM 1522 O O . ALA A 1 202 ? 16.869 -12.711 -16.171 1.00 84.69 202 ALA A O 1
ATOM 1523 N N . GLY A 1 203 ? 17.206 -12.560 -13.962 1.00 81.88 203 GLY A N 1
ATOM 1524 C CA . GLY A 1 203 ? 17.942 -13.826 -13.881 1.00 81.88 203 GLY A CA 1
ATOM 1525 C C . GLY A 1 203 ? 17.044 -15.047 -14.072 1.00 81.88 203 GLY A C 1
ATOM 1526 O O . GLY A 1 203 ? 17.486 -16.065 -14.601 1.00 81.88 203 GLY A O 1
ATOM 1527 N N . ARG A 1 204 ? 15.765 -14.953 -13.686 1.00 83.88 204 ARG A N 1
ATOM 1528 C CA . ARG A 1 204 ? 14.772 -16.017 -13.931 1.00 83.88 204 ARG A CA 1
ATOM 1529 C C . ARG A 1 204 ? 14.170 -15.963 -15.328 1.00 83.88 204 ARG A C 1
ATOM 1531 O O . ARG A 1 204 ? 13.826 -17.007 -15.878 1.00 83.88 204 ARG A O 1
ATOM 1538 N N . HIS A 1 205 ? 14.031 -14.768 -15.895 1.00 85.31 205 HIS A N 1
ATOM 1539 C CA . HIS A 1 205 ? 13.381 -14.553 -17.187 1.00 85.31 205 HIS A CA 1
ATOM 1540 C C . HIS A 1 205 ? 14.240 -13.702 -18.140 1.00 85.31 205 HIS A C 1
ATOM 1542 O O . HIS A 1 205 ? 13.779 -12.657 -18.606 1.00 85.31 205 HIS A O 1
ATOM 1548 N N . PRO A 1 206 ? 15.457 -14.151 -18.502 1.00 81.31 206 PRO A N 1
ATOM 1549 C CA . PRO A 1 206 ? 16.423 -13.335 -19.245 1.00 81.31 206 PRO A CA 1
ATOM 1550 C C . PRO A 1 206 ? 15.925 -12.937 -20.637 1.00 81.31 206 PRO A C 1
ATOM 1552 O O . PRO A 1 206 ? 16.068 -11.789 -21.042 1.00 81.31 206 PRO A O 1
ATOM 1555 N N . ARG A 1 207 ? 15.248 -13.847 -21.353 1.00 82.25 207 ARG A N 1
ATOM 1556 C CA . ARG A 1 207 ? 14.671 -13.553 -22.680 1.00 82.25 207 ARG A CA 1
ATOM 1557 C C . ARG A 1 207 ? 13.574 -12.487 -22.620 1.00 82.25 207 ARG A C 1
ATOM 1559 O O . ARG A 1 207 ? 13.479 -11.655 -23.515 1.00 82.25 207 ARG A O 1
ATOM 1566 N N . LEU A 1 208 ? 12.742 -12.524 -21.577 1.00 81.69 208 LEU A N 1
ATOM 1567 C CA . LEU A 1 208 ? 11.676 -11.541 -21.387 1.00 81.69 208 LEU A CA 1
ATOM 1568 C C . LEU A 1 208 ? 12.269 -10.187 -20.987 1.00 81.69 208 LEU A C 1
ATOM 1570 O O . LEU A 1 208 ? 11.913 -9.181 -21.590 1.00 81.69 208 LEU A O 1
ATOM 1574 N N . ALA A 1 209 ? 13.216 -10.174 -20.046 1.00 82.25 209 ALA A N 1
ATOM 1575 C CA . ALA A 1 209 ? 13.946 -8.969 -19.665 1.00 82.25 209 ALA A CA 1
ATOM 1576 C C . ALA A 1 209 ? 14.617 -8.311 -20.882 1.00 82.25 209 ALA A C 1
ATOM 1578 O O . ALA A 1 209 ? 14.374 -7.136 -21.135 1.00 82.25 209 ALA A O 1
ATOM 1579 N N . ALA A 1 210 ? 15.345 -9.078 -21.699 1.00 79.62 210 ALA A N 1
ATOM 1580 C CA . ALA A 1 210 ? 15.979 -8.582 -22.921 1.00 79.62 210 ALA A CA 1
ATOM 1581 C C . ALA A 1 210 ? 14.978 -8.040 -23.956 1.00 79.62 210 ALA A C 1
ATOM 1583 O O . ALA A 1 210 ? 15.295 -7.111 -24.682 1.00 79.62 210 ALA A O 1
ATOM 1584 N N . SER A 1 211 ? 13.759 -8.591 -24.030 1.00 77.94 211 SER A N 1
ATOM 1585 C CA . SER A 1 211 ? 12.720 -8.073 -24.937 1.00 77.94 211 SER A CA 1
ATOM 1586 C C . SER A 1 211 ? 12.083 -6.760 -24.467 1.00 77.94 211 SER A C 1
ATOM 1588 O O . SER A 1 211 ? 11.506 -6.027 -25.270 1.00 77.94 211 SER A O 1
ATOM 1590 N N . LEU A 1 212 ? 12.155 -6.488 -23.163 1.00 77.88 212 LEU A N 1
ATOM 1591 C CA . LEU A 1 212 ? 11.575 -5.310 -22.525 1.00 77.88 212 LEU A CA 1
ATOM 1592 C C . LEU A 1 212 ? 12.590 -4.164 -22.446 1.00 77.88 212 LEU A C 1
ATOM 1594 O O . LEU A 1 212 ? 12.230 -3.008 -22.658 1.00 77.88 212 LEU A O 1
ATOM 1598 N N . LEU A 1 213 ? 13.854 -4.492 -22.188 1.00 76.31 213 LEU A N 1
ATOM 1599 C CA . LEU A 1 213 ? 14.981 -3.568 -22.227 1.00 76.31 213 LEU A CA 1
ATOM 1600 C C . LEU A 1 213 ? 15.304 -3.240 -23.693 1.00 76.31 213 LEU A C 1
ATOM 1602 O O . LEU A 1 213 ? 15.405 -4.129 -24.534 1.00 76.31 213 LEU A O 1
ATOM 1606 N N . SER A 1 214 ? 15.421 -1.958 -24.045 1.00 63.62 214 SER A N 1
ATOM 1607 C CA . SER A 1 214 ? 15.746 -1.592 -25.433 1.00 63.62 214 SER A CA 1
ATOM 1608 C C . SER A 1 214 ? 17.172 -2.032 -25.799 1.00 63.62 214 SER A C 1
ATOM 1610 O O . SER A 1 214 ? 18.063 -1.965 -24.952 1.00 63.62 214 SER A O 1
ATOM 1612 N N . GLU A 1 215 ? 17.426 -2.368 -27.073 1.00 53.62 215 GLU A N 1
ATOM 1613 C CA . GLU A 1 215 ? 18.762 -2.749 -27.587 1.00 53.62 215 GLU A CA 1
ATOM 1614 C C . GLU A 1 215 ? 19.870 -1.735 -27.245 1.00 53.62 215 GLU A C 1
ATOM 1616 O O . GLU A 1 215 ? 21.045 -2.086 -27.178 1.00 53.62 215 GLU A O 1
ATOM 1621 N N . ARG A 1 216 ? 19.506 -0.472 -26.981 1.00 51.47 216 ARG A N 1
ATOM 1622 C CA . ARG A 1 216 ? 20.442 0.597 -26.610 1.00 51.47 216 ARG A CA 1
ATOM 1623 C C . ARG A 1 216 ? 21.040 0.451 -25.210 1.00 51.47 216 ARG A C 1
ATOM 1625 O O . ARG A 1 216 ? 21.985 1.171 -24.908 1.00 51.47 216 ARG A O 1
ATOM 1632 N N . GLN A 1 217 ? 20.489 -0.410 -24.356 1.00 56.09 217 GLN A N 1
ATOM 1633 C CA . GLN A 1 217 ? 20.882 -0.489 -22.946 1.00 56.09 217 GLN A CA 1
ATOM 1634 C C . GLN A 1 217 ? 21.864 -1.633 -22.634 1.00 56.09 217 GLN A C 1
ATOM 1636 O O . GLN A 1 217 ? 22.493 -1.603 -21.581 1.00 56.09 217 GLN A O 1
ATOM 1641 N N . GLY A 1 218 ? 22.065 -2.584 -23.555 1.00 47.75 218 GLY A N 1
ATOM 1642 C CA . GLY A 1 218 ? 22.953 -3.738 -23.347 1.00 47.75 218 GLY A CA 1
ATOM 1643 C C . GLY A 1 218 ? 22.414 -4.765 -22.336 1.00 47.75 218 GLY A C 1
ATOM 1644 O O . GLY A 1 218 ? 21.398 -4.545 -21.683 1.00 47.75 218 GLY A O 1
ATOM 1645 N N . GLU A 1 219 ? 23.083 -5.917 -22.215 1.00 45.31 219 GLU A N 1
ATOM 1646 C CA . GLU A 1 219 ? 22.677 -7.015 -21.312 1.00 45.31 219 GLU A CA 1
ATOM 1647 C C . GLU A 1 219 ? 22.856 -6.675 -19.809 1.00 45.31 219 GLU A C 1
ATOM 1649 O O . GLU A 1 219 ? 22.227 -7.313 -18.967 1.00 45.31 219 GLU A O 1
ATOM 1654 N N . ASP A 1 220 ? 23.606 -5.611 -19.482 1.00 54.88 220 ASP A N 1
ATOM 1655 C CA . ASP A 1 220 ? 23.867 -5.102 -18.118 1.00 54.88 220 ASP A CA 1
ATOM 1656 C C . ASP A 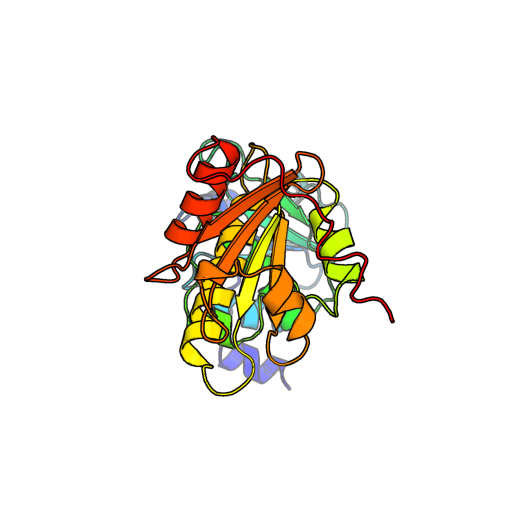1 220 ? 22.917 -3.959 -17.678 1.00 54.88 220 ASP A C 1
ATOM 1658 O O . ASP A 1 220 ? 23.172 -3.251 -16.706 1.00 54.88 220 ASP A O 1
ATOM 1662 N N . ALA A 1 221 ? 21.804 -3.749 -18.386 1.00 62.47 221 ALA A N 1
ATOM 1663 C CA . ALA A 1 221 ? 20.896 -2.606 -18.205 1.00 62.47 221 ALA A CA 1
ATOM 1664 C C . ALA A 1 221 ? 20.017 -2.618 -16.939 1.00 62.47 221 ALA A C 1
ATOM 1666 O O . ALA A 1 221 ? 19.242 -1.684 -16.721 1.00 62.47 221 ALA A O 1
ATOM 1667 N N . ALA A 1 222 ? 20.052 -3.688 -16.145 1.00 65.94 222 ALA A N 1
ATOM 1668 C CA . ALA A 1 222 ? 19.241 -3.808 -14.940 1.00 65.94 222 ALA A CA 1
ATOM 1669 C C . ALA A 1 222 ? 20.007 -3.263 -13.713 1.00 65.94 222 ALA A C 1
ATOM 1671 O O . ALA A 1 222 ? 21.185 -3.581 -13.558 1.00 65.94 222 ALA A O 1
ATOM 1672 N N . PRO A 1 223 ? 19.352 -2.528 -12.793 1.00 79.88 223 PRO A N 1
ATOM 1673 C CA . PRO A 1 223 ? 17.906 -2.329 -12.701 1.00 79.88 223 PRO A CA 1
ATOM 1674 C C . PRO A 1 223 ? 17.361 -1.206 -13.601 1.00 79.88 223 PRO A C 1
ATOM 1676 O O . PRO A 1 223 ? 17.913 -0.111 -13.657 1.00 79.88 223 PRO A O 1
ATOM 1679 N N . ALA A 1 224 ? 16.206 -1.445 -14.232 1.00 86.31 224 ALA A N 1
ATOM 1680 C CA . ALA A 1 224 ? 15.517 -0.466 -15.081 1.00 86.31 224 ALA A CA 1
ATOM 1681 C C . ALA A 1 224 ? 14.025 -0.348 -14.746 1.00 86.31 224 ALA A C 1
ATOM 1683 O O . ALA A 1 224 ? 13.393 -1.321 -14.325 1.00 86.31 224 ALA A O 1
ATOM 1684 N N . LEU A 1 225 ? 13.455 0.836 -14.978 1.00 87.75 225 LEU A N 1
ATOM 1685 C CA . LEU A 1 225 ? 12.021 1.106 -14.912 1.00 87.75 225 LEU A CA 1
ATOM 1686 C C . LEU A 1 225 ? 11.458 1.260 -16.326 1.00 87.75 225 LEU A C 1
ATOM 1688 O O . LEU A 1 225 ? 11.934 2.066 -17.121 1.00 87.75 225 LEU A O 1
ATOM 1692 N N . ILE A 1 226 ? 10.399 0.523 -16.627 1.00 88.06 226 ILE A N 1
ATOM 1693 C CA . ILE A 1 226 ? 9.720 0.562 -17.917 1.00 88.06 226 ILE A CA 1
ATOM 1694 C C . ILE A 1 226 ? 8.268 0.925 -17.665 1.00 88.06 226 ILE A C 1
ATOM 1696 O O . ILE A 1 226 ? 7.567 0.198 -16.970 1.00 88.06 226 ILE A O 1
ATOM 1700 N N . VAL A 1 227 ? 7.798 2.028 -18.234 1.00 88.38 227 VAL A N 1
ATOM 1701 C CA . VAL A 1 227 ? 6.378 2.385 -18.209 1.00 88.38 227 VAL A CA 1
ATOM 1702 C C . VAL A 1 227 ? 5.805 2.147 -19.593 1.00 88.38 227 VAL A C 1
ATOM 1704 O O . VAL A 1 227 ? 6.359 2.613 -20.584 1.00 88.38 227 VAL A O 1
ATOM 1707 N N . LEU A 1 228 ? 4.709 1.406 -19.695 1.00 87.50 228 LEU A N 1
ATOM 1708 C CA . LEU A 1 228 ? 4.114 1.082 -20.988 1.00 87.50 228 LEU A CA 1
ATOM 1709 C C . LEU A 1 228 ? 2.610 0.931 -20.952 1.00 87.50 228 LEU A C 1
ATOM 1711 O O . LEU A 1 228 ? 2.007 0.658 -19.924 1.00 87.50 228 LEU A O 1
ATOM 1715 N N . ASP A 1 229 ? 2.025 1.091 -22.128 1.00 86.81 229 ASP A N 1
ATOM 1716 C CA . ASP A 1 229 ? 0.606 0.945 -22.396 1.00 86.81 229 ASP A CA 1
ATOM 1717 C C . ASP A 1 229 ? 0.462 0.070 -23.644 1.00 86.81 229 ASP A C 1
ATOM 1719 O O . ASP A 1 229 ? 0.733 0.510 -24.768 1.00 86.81 229 ASP A O 1
ATOM 1723 N N . LEU A 1 230 ? 0.068 -1.191 -23.433 1.00 83.19 230 LEU A N 1
ATOM 1724 C CA . LEU A 1 230 ? -0.082 -2.177 -24.506 1.00 83.19 230 LEU A CA 1
ATOM 1725 C C . LEU A 1 230 ? -1.223 -1.813 -25.464 1.00 83.19 230 LEU A C 1
ATOM 1727 O O . LEU A 1 230 ? -1.123 -2.071 -26.663 1.00 83.19 230 LEU A O 1
ATOM 1731 N N . GLN A 1 231 ? -2.281 -1.173 -24.960 1.00 83.00 231 GLN A N 1
ATOM 1732 C CA . GLN A 1 231 ? -3.434 -0.775 -25.770 1.00 83.00 231 GLN A CA 1
ATOM 1733 C C . GLN A 1 231 ? -3.064 0.358 -26.722 1.00 83.00 231 GLN A C 1
ATOM 1735 O O . GLN A 1 231 ? -3.462 0.356 -27.887 1.00 83.00 231 GLN A O 1
ATOM 1740 N N . ARG A 1 232 ? -2.268 1.314 -26.236 1.00 82.38 232 ARG A N 1
ATOM 1741 C CA . ARG A 1 232 ? -1.807 2.465 -27.022 1.00 82.38 232 ARG A CA 1
ATOM 1742 C C . ARG A 1 232 ? -0.477 2.234 -27.731 1.00 82.38 232 ARG A C 1
ATOM 1744 O O . ARG A 1 232 ? -0.050 3.114 -28.469 1.00 82.38 232 ARG A O 1
ATOM 1751 N N . ARG A 1 233 ? 0.166 1.078 -27.532 1.00 81.69 233 ARG A N 1
ATOM 1752 C CA . ARG A 1 233 ? 1.491 0.730 -28.086 1.00 81.69 233 ARG A CA 1
ATOM 1753 C C . ARG A 1 233 ? 2.550 1.796 -27.786 1.00 81.69 233 ARG A C 1
ATOM 1755 O O . ARG A 1 233 ? 3.287 2.224 -28.675 1.00 81.69 233 ARG A O 1
ATOM 1762 N N . ARG A 1 234 ? 2.587 2.235 -26.527 1.00 81.62 234 ARG A N 1
ATOM 1763 C CA . ARG A 1 234 ? 3.492 3.273 -26.011 1.00 81.62 234 ARG A CA 1
ATOM 1764 C C . ARG A 1 234 ? 4.414 2.668 -24.961 1.00 81.62 234 ARG A C 1
ATOM 1766 O O . ARG A 1 234 ? 3.944 1.887 -24.134 1.00 81.62 234 ARG A O 1
ATOM 1773 N N . ARG A 1 235 ? 5.689 3.061 -24.952 1.00 82.56 235 ARG A N 1
ATOM 1774 C CA . ARG A 1 235 ? 6.627 2.759 -23.857 1.00 82.56 235 ARG A CA 1
ATOM 1775 C C . ARG A 1 235 ? 7.515 3.957 -23.555 1.00 82.56 235 ARG A C 1
ATOM 1777 O O . ARG A 1 235 ? 7.856 4.717 -24.453 1.00 82.56 235 ARG A O 1
ATOM 1784 N N . ALA A 1 236 ? 7.934 4.067 -22.309 1.00 79.31 236 ALA A N 1
ATOM 1785 C CA . ALA A 1 236 ? 9.082 4.835 -21.871 1.00 79.31 236 ALA A CA 1
ATOM 1786 C C . ALA A 1 236 ? 9.976 3.884 -21.077 1.00 79.31 236 ALA A C 1
ATOM 1788 O O . ALA A 1 236 ? 9.497 3.135 -20.227 1.00 79.31 236 ALA A O 1
ATOM 1789 N N . THR A 1 237 ? 11.269 3.887 -21.379 1.00 72.25 237 THR A N 1
ATOM 1790 C CA . THR A 1 237 ? 12.257 3.145 -20.593 1.00 72.25 237 THR A CA 1
ATOM 1791 C C . THR A 1 237 ? 13.161 4.153 -19.919 1.00 72.25 237 THR A C 1
ATOM 1793 O O . THR A 1 237 ? 13.776 4.979 -20.590 1.00 72.25 237 THR A O 1
ATOM 1796 N N . VAL A 1 238 ? 13.244 4.081 -18.600 1.00 69.81 238 VAL A N 1
ATOM 1797 C CA . VAL A 1 238 ? 14.091 4.938 -17.781 1.00 69.81 238 VAL A CA 1
ATOM 1798 C C . VAL A 1 238 ? 15.022 4.040 -16.984 1.00 69.81 238 VAL A C 1
ATOM 1800 O O . VAL A 1 238 ? 14.588 3.069 -16.371 1.00 69.81 238 VAL A O 1
ATOM 1803 N N . VAL A 1 239 ? 16.310 4.365 -16.991 1.00 65.62 239 VAL A N 1
ATOM 1804 C CA . VAL A 1 239 ? 17.276 3.815 -16.035 1.00 65.62 239 VAL A CA 1
ATOM 1805 C C . VAL A 1 239 ? 17.403 4.872 -14.944 1.00 65.62 239 VAL A C 1
ATOM 1807 O O . VAL A 1 239 ? 18.042 5.900 -15.185 1.00 65.62 239 VAL A O 1
ATOM 1810 N N . PRO A 1 240 ? 16.723 4.723 -13.794 1.00 60.31 240 PRO A N 1
ATOM 1811 C CA . PRO A 1 240 ? 16.825 5.715 -12.740 1.00 60.31 240 PRO A CA 1
ATOM 1812 C C . PRO A 1 240 ? 18.259 5.684 -12.207 1.00 60.31 240 PRO A C 1
ATOM 1814 O O . PRO A 1 240 ? 18.722 4.651 -11.738 1.00 60.31 240 PRO A O 1
ATOM 1817 N N . TRP A 1 241 ? 18.960 6.815 -12.280 1.00 57.53 241 TRP A N 1
ATOM 1818 C CA . TRP A 1 241 ? 20.270 6.992 -11.641 1.00 57.53 241 TRP A CA 1
ATOM 1819 C C . TRP A 1 241 ? 20.178 6.887 -10.107 1.00 57.53 241 TRP A C 1
ATOM 1821 O O . TRP A 1 241 ? 21.167 6.568 -9.451 1.00 57.53 241 TRP A O 1
ATOM 1831 N N . ASP A 1 242 ? 18.982 7.124 -9.554 1.00 73.62 242 ASP A N 1
ATOM 1832 C CA . ASP A 1 242 ? 18.610 6.876 -8.164 1.00 73.62 242 ASP A CA 1
ATOM 1833 C C . ASP A 1 242 ? 17.163 6.347 -8.080 1.00 73.62 242 ASP A C 1
ATOM 1835 O O . ASP A 1 242 ? 16.242 6.885 -8.703 1.00 73.62 242 ASP A O 1
ATOM 1839 N N . TRP A 1 243 ? 16.954 5.277 -7.310 1.00 81.38 243 TRP A N 1
ATOM 1840 C CA . TRP A 1 243 ? 15.654 4.624 -7.134 1.00 81.38 243 TRP A CA 1
ATOM 1841 C C . TRP A 1 243 ? 14.917 5.209 -5.928 1.00 81.38 243 TRP A C 1
ATOM 1843 O O . TRP A 1 243 ? 14.956 4.662 -4.824 1.00 81.38 243 TRP A O 1
ATOM 1853 N N . THR A 1 244 ? 14.197 6.307 -6.160 1.00 85.62 244 THR A N 1
ATOM 1854 C CA . THR A 1 244 ? 13.306 6.927 -5.168 1.00 85.62 244 THR A CA 1
ATOM 1855 C C . THR A 1 244 ? 11.842 6.807 -5.579 1.00 85.62 244 THR A C 1
ATOM 1857 O O . THR A 1 244 ? 11.516 6.712 -6.762 1.00 85.62 244 THR A O 1
ATOM 1860 N N . THR A 1 245 ? 10.930 6.841 -4.604 1.00 85.12 245 THR A N 1
ATOM 1861 C CA . THR A 1 245 ? 9.479 6.869 -4.862 1.00 85.12 245 THR A CA 1
ATOM 1862 C C . THR A 1 245 ? 9.090 8.019 -5.792 1.00 85.12 245 THR A C 1
ATOM 1864 O O . THR A 1 245 ? 8.308 7.809 -6.714 1.00 85.12 245 THR A O 1
ATOM 1867 N N . GLY A 1 246 ? 9.659 9.212 -5.572 1.00 83.69 246 GLY A N 1
ATOM 1868 C CA . GLY A 1 246 ? 9.413 10.389 -6.407 1.00 83.69 246 GLY A CA 1
ATOM 1869 C C . GLY A 1 246 ? 9.835 10.154 -7.853 1.00 83.69 246 GLY A C 1
ATOM 1870 O O . GLY A 1 246 ? 9.017 10.311 -8.745 1.00 83.69 246 GLY A O 1
ATOM 1871 N N . ALA A 1 247 ? 11.047 9.635 -8.079 1.00 86.00 247 ALA A N 1
ATOM 1872 C CA . ALA A 1 247 ? 11.531 9.333 -9.426 1.00 86.00 247 ALA A CA 1
ATOM 1873 C C . ALA A 1 247 ? 10.649 8.313 -10.172 1.00 86.00 247 ALA A C 1
ATOM 1875 O O . ALA A 1 247 ? 10.431 8.438 -11.377 1.00 86.00 247 ALA A O 1
ATOM 1876 N N . VAL A 1 248 ? 10.119 7.307 -9.464 1.00 87.94 248 VAL A N 1
ATOM 1877 C CA . VAL A 1 248 ? 9.181 6.337 -10.049 1.00 87.94 248 VAL A CA 1
ATOM 1878 C C . VAL A 1 248 ? 7.860 7.013 -10.435 1.00 87.94 248 VAL A C 1
ATOM 1880 O O . VAL A 1 248 ? 7.360 6.775 -11.533 1.00 87.94 248 VAL A O 1
ATOM 1883 N N . LEU A 1 249 ? 7.293 7.840 -9.551 1.00 86.88 249 LEU A N 1
ATOM 1884 C CA . LEU A 1 249 ? 6.038 8.555 -9.809 1.00 86.88 249 LEU A CA 1
ATOM 1885 C C . LEU A 1 249 ? 6.189 9.575 -10.939 1.00 86.88 249 LEU A C 1
ATOM 1887 O O . LEU A 1 249 ? 5.366 9.576 -11.847 1.00 86.88 249 LEU A O 1
ATOM 1891 N N . ASP A 1 250 ? 7.268 10.355 -10.941 1.00 85.25 250 ASP A N 1
ATOM 1892 C CA . ASP A 1 250 ? 7.566 11.340 -11.984 1.00 85.25 250 ASP A CA 1
ATOM 1893 C C . ASP A 1 250 ? 7.672 10.670 -13.360 1.00 85.25 250 ASP A C 1
ATOM 1895 O O . ASP A 1 250 ? 7.112 11.160 -14.336 1.00 85.25 250 ASP A O 1
ATOM 1899 N N . CYS A 1 251 ? 8.320 9.502 -13.439 1.00 85.44 251 CYS A N 1
ATOM 1900 C CA . CYS A 1 251 ? 8.408 8.718 -14.672 1.00 85.44 251 CYS A CA 1
ATOM 1901 C C . CYS A 1 251 ? 7.025 8.273 -15.181 1.00 85.44 251 CYS A C 1
ATOM 1903 O O . CYS A 1 251 ? 6.733 8.351 -16.379 1.00 85.44 251 CYS A O 1
ATOM 1905 N N . VAL A 1 252 ? 6.153 7.823 -14.275 1.00 87.69 252 VAL A N 1
ATOM 1906 C CA . VAL A 1 252 ? 4.775 7.442 -14.614 1.00 87.69 252 VAL A CA 1
ATOM 1907 C C . VAL A 1 252 ? 3.969 8.661 -15.061 1.00 87.69 252 VAL A C 1
ATOM 1909 O O . VAL A 1 252 ? 3.314 8.602 -16.103 1.00 87.69 252 VAL A O 1
ATOM 1912 N N . ASP A 1 253 ? 4.053 9.772 -14.334 1.00 86.69 253 ASP A N 1
ATOM 1913 C CA . ASP A 1 253 ? 3.341 11.013 -14.642 1.00 86.69 253 ASP A CA 1
ATOM 1914 C C . ASP A 1 253 ? 3.794 11.599 -15.992 1.00 86.69 253 ASP A C 1
ATOM 1916 O O . ASP A 1 253 ? 2.958 11.964 -16.826 1.00 86.69 253 ASP A O 1
ATOM 1920 N N . ASP A 1 254 ? 5.097 11.597 -16.278 1.00 85.38 254 ASP A N 1
ATOM 1921 C CA . ASP A 1 254 ? 5.650 12.023 -17.565 1.00 85.38 254 ASP A CA 1
ATOM 1922 C C . ASP A 1 254 ? 5.185 11.122 -18.721 1.00 85.38 254 ASP A C 1
ATOM 1924 O O . ASP A 1 254 ? 4.764 11.631 -19.767 1.00 85.38 254 ASP A O 1
ATOM 1928 N N . PHE A 1 255 ? 5.157 9.797 -18.532 1.00 87.06 255 PHE A N 1
ATOM 1929 C CA . PHE A 1 255 ? 4.616 8.859 -19.524 1.00 87.06 255 PHE A CA 1
ATOM 1930 C C . PHE A 1 255 ? 3.126 9.112 -19.808 1.00 87.06 255 PHE A C 1
ATOM 1932 O O . PHE A 1 255 ? 2.680 9.134 -20.969 1.00 87.06 255 PHE A O 1
ATOM 1939 N N . LEU A 1 256 ? 2.333 9.317 -18.753 1.00 85.75 256 LEU A N 1
ATOM 1940 C CA . LEU A 1 256 ? 0.906 9.624 -18.854 1.00 85.75 256 LEU A CA 1
ATOM 1941 C C . LEU A 1 256 ? 0.666 10.969 -19.554 1.00 85.75 256 LEU A C 1
ATOM 1943 O O . LEU A 1 256 ? -0.286 11.077 -20.330 1.00 85.75 256 LEU A O 1
ATOM 1947 N N . ALA A 1 257 ? 1.555 11.945 -19.349 1.00 85.00 257 ALA A N 1
ATOM 1948 C CA . ALA A 1 257 ? 1.564 13.240 -20.029 1.00 85.00 257 ALA A CA 1
ATOM 1949 C C . ALA A 1 257 ? 2.131 13.192 -21.463 1.00 85.00 257 ALA A C 1
ATOM 1951 O O . ALA A 1 257 ? 1.985 14.158 -22.209 1.00 85.00 257 ALA A O 1
ATOM 1952 N N . GLY A 1 258 ? 2.756 12.082 -21.873 1.00 81.75 258 GLY A N 1
ATOM 1953 C CA . GLY A 1 258 ? 3.307 11.898 -23.219 1.00 81.75 258 GLY A CA 1
ATOM 1954 C C . GLY A 1 258 ? 4.746 12.351 -23.421 1.00 81.75 258 GLY A C 1
ATOM 1955 O O . GLY A 1 258 ? 5.204 12.398 -24.560 1.00 81.75 258 GLY A O 1
ATOM 1956 N N . LYS A 1 259 ? 5.483 12.637 -22.350 1.00 78.88 259 LYS A N 1
ATOM 1957 C CA . LYS A 1 259 ? 6.902 12.992 -22.421 1.00 78.88 259 LYS A CA 1
ATOM 1958 C C . LYS A 1 259 ? 7.775 11.737 -22.421 1.00 78.88 259 LYS A C 1
ATOM 1960 O O . LYS A 1 259 ? 7.500 10.790 -21.693 1.00 78.88 259 LYS A O 1
ATOM 1965 N N . GLY A 1 260 ? 8.838 11.734 -23.228 1.00 67.75 260 GLY A N 1
ATOM 1966 C CA . GLY A 1 260 ? 9.805 10.625 -23.264 1.00 67.75 260 GLY A CA 1
ATOM 1967 C C . GLY A 1 260 ? 9.227 9.295 -23.767 1.00 67.75 260 GLY A C 1
ATOM 1968 O O . GLY A 1 260 ? 9.779 8.238 -23.470 1.00 67.75 260 GLY A O 1
ATOM 1969 N N . VAL A 1 261 ? 8.108 9.342 -24.499 1.00 75.31 261 VAL A N 1
ATOM 1970 C CA . VAL A 1 261 ? 7.394 8.158 -24.985 1.00 75.31 261 VAL A CA 1
ATOM 1971 C C . VAL A 1 261 ? 7.819 7.811 -26.403 1.00 75.31 261 VAL A C 1
ATOM 1973 O O . VAL A 1 261 ? 7.746 8.636 -27.310 1.00 75.31 261 VAL A O 1
ATOM 1976 N N . GLU A 1 262 ? 8.193 6.554 -26.599 1.00 72.19 262 GLU A N 1
ATOM 1977 C CA . GLU A 1 262 ? 8.302 5.946 -27.918 1.00 72.19 262 GLU A CA 1
ATOM 1978 C C . GLU A 1 262 ? 6.918 5.427 -28.346 1.00 72.19 262 GLU A C 1
ATOM 1980 O O . GLU A 1 262 ? 6.237 4.726 -27.588 1.00 72.19 262 GLU A O 1
ATOM 1985 N N . GLU A 1 263 ? 6.490 5.779 -29.561 1.00 65.75 263 GLU A N 1
ATOM 1986 C CA . GLU A 1 263 ? 5.217 5.354 -30.155 1.00 65.75 263 GLU A CA 1
ATOM 1987 C C . GLU A 1 263 ? 5.425 4.297 -31.244 1.00 65.75 263 GLU A C 1
ATOM 1989 O O . GLU A 1 263 ? 6.498 4.183 -31.834 1.00 65.75 263 GLU A O 1
ATOM 1994 N N . GLY A 1 264 ? 4.376 3.524 -31.535 1.00 52.94 264 GLY A N 1
ATOM 1995 C CA . GLY A 1 264 ? 4.404 2.561 -32.637 1.00 52.94 264 GLY A CA 1
ATOM 1996 C C . GLY A 1 264 ? 5.242 1.319 -32.344 1.00 52.94 264 GLY A C 1
ATOM 1997 O O . GLY A 1 264 ? 5.684 0.654 -33.279 1.00 52.94 264 GLY A O 1
ATOM 1998 N N . ILE A 1 265 ? 5.443 0.981 -31.065 1.00 54.81 265 ILE A N 1
ATOM 1999 C CA . ILE A 1 265 ? 6.157 -0.238 -30.686 1.00 54.81 265 ILE A CA 1
ATOM 2000 C C . ILE A 1 265 ? 5.350 -1.423 -31.190 1.00 54.81 265 ILE A C 1
ATOM 2002 O O . ILE A 1 265 ? 4.278 -1.764 -30.680 1.00 54.81 265 ILE A O 1
ATOM 2006 N N . GLU A 1 266 ? 5.869 -2.052 -32.234 1.00 45.00 266 GLU A N 1
ATOM 2007 C CA . GLU A 1 266 ? 5.393 -3.351 -32.632 1.00 45.00 266 GLU A CA 1
ATOM 2008 C C . GLU A 1 266 ? 5.736 -4.324 -31.505 1.00 45.00 266 GLU A C 1
ATOM 2010 O O . GLU A 1 266 ? 6.904 -4.602 -31.234 1.00 45.00 266 GLU A O 1
ATOM 2015 N N . VAL A 1 267 ? 4.715 -4.939 -30.906 1.00 45.91 267 VAL A N 1
ATOM 2016 C CA . VAL A 1 267 ? 4.851 -6.161 -30.092 1.00 45.91 267 VAL A CA 1
ATOM 2017 C C . VAL A 1 267 ? 5.271 -7.343 -31.005 1.00 45.91 267 VAL A C 1
ATOM 2019 O O . VAL A 1 267 ? 4.816 -8.472 -30.869 1.00 45.91 267 VAL A O 1
ATOM 2022 N N . ARG A 1 268 ? 6.115 -7.101 -32.021 1.00 38.09 268 ARG A N 1
ATOM 2023 C CA . ARG A 1 268 ? 6.640 -8.101 -32.958 1.00 38.09 268 ARG A CA 1
ATOM 2024 C C . ARG A 1 268 ? 7.871 -8.818 -32.413 1.00 38.09 268 ARG A C 1
ATOM 2026 O O . ARG A 1 268 ? 8.128 -9.938 -32.843 1.00 38.09 268 ARG A O 1
ATOM 2033 N N . ALA A 1 269 ? 8.564 -8.264 -31.415 1.00 38.50 269 ALA A N 1
ATOM 2034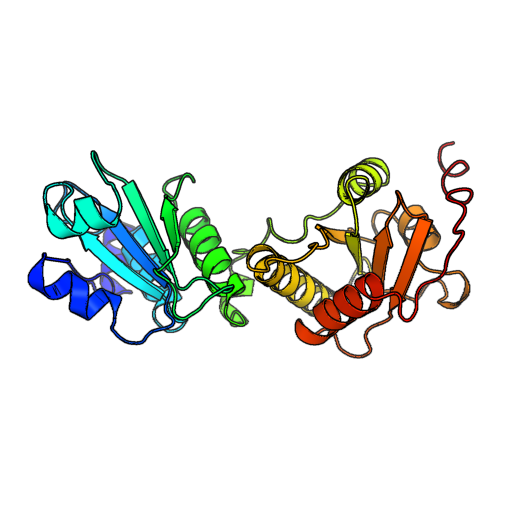 C CA . ALA A 1 269 ? 9.665 -8.965 -30.747 1.00 38.50 269 ALA A CA 1
ATOM 2035 C C . ALA A 1 269 ? 9.193 -10.140 -29.860 1.00 38.50 269 ALA A C 1
ATOM 2037 O O . ALA A 1 269 ? 9.970 -11.044 -29.568 1.00 38.50 269 ALA A O 1
ATOM 2038 N N . MET A 1 270 ? 7.913 -10.189 -29.469 1.00 43.38 270 MET A N 1
ATOM 2039 C CA . MET A 1 270 ? 7.431 -11.165 -28.480 1.00 43.38 270 MET A CA 1
ATOM 2040 C C . MET A 1 270 ? 6.714 -12.391 -29.067 1.00 43.38 270 MET A C 1
ATOM 2042 O O . MET A 1 270 ? 6.535 -13.377 -28.350 1.00 43.38 270 MET A O 1
ATOM 2046 N N . HIS A 1 271 ? 6.339 -12.395 -30.353 1.00 35.12 271 HIS A N 1
ATOM 2047 C CA . HIS A 1 271 ? 5.718 -13.569 -30.993 1.00 35.12 271 HIS A CA 1
ATOM 2048 C C . HIS A 1 271 ? 6.717 -14.675 -31.375 1.00 35.12 271 HIS A C 1
ATOM 2050 O O . HIS A 1 271 ? 6.297 -15.806 -31.593 1.00 35.12 271 HIS A O 1
ATOM 2056 N N . ARG A 1 272 ? 8.027 -14.389 -31.422 1.00 36.91 272 ARG A N 1
ATOM 2057 C CA . ARG A 1 272 ? 9.062 -15.373 -31.803 1.00 36.91 272 ARG A CA 1
ATOM 2058 C C . ARG A 1 272 ? 9.751 -16.084 -30.635 1.00 36.91 272 ARG A C 1
ATOM 2060 O O . ARG A 1 272 ? 10.605 -16.924 -30.875 1.00 36.91 272 ARG A O 1
ATOM 2067 N N . LEU A 1 273 ? 9.388 -15.783 -29.388 1.00 39.19 273 LEU A N 1
ATOM 2068 C CA . LEU A 1 273 ? 9.998 -16.412 -28.203 1.00 39.19 273 LEU A CA 1
ATOM 2069 C C . LEU A 1 273 ? 9.141 -17.540 -27.600 1.00 39.19 273 LEU A C 1
ATOM 2071 O O . LEU A 1 273 ? 9.401 -17.980 -26.483 1.00 39.19 273 LEU A O 1
ATOM 2075 N N . GLY A 1 274 ? 8.132 -18.002 -28.343 1.00 33.91 274 GLY A N 1
ATOM 2076 C CA . GLY A 1 274 ? 7.308 -19.168 -28.028 1.00 33.91 274 GLY A CA 1
ATOM 2077 C C . GLY A 1 274 ? 7.603 -20.339 -28.963 1.00 33.91 274 GLY A C 1
ATOM 2078 O O . GLY A 1 274 ? 6.718 -20.763 -29.699 1.00 33.91 274 GLY A O 1
ATOM 2079 N N . SER A 1 275 ? 8.847 -20.811 -28.952 1.00 32.50 275 SER A N 1
ATOM 2080 C CA . SER A 1 275 ? 9.257 -22.139 -29.424 1.00 32.50 275 SER A CA 1
ATOM 2081 C C . SER A 1 275 ? 10.558 -22.526 -28.739 1.00 32.50 275 SER A C 1
ATOM 2083 O O . SER A 1 275 ? 11.463 -21.656 -28.702 1.00 32.50 275 SER A O 1
#

Radius of gyration: 21.74 Å; chains: 1; bounding box: 47×40×62 Å

Sequence (275 aa):
SLQAAAARLFPESLAVHLTGPEFSAWLEKGAPRVKVVLFSVQDRVAPMLLAAAGTLHDHGVDFGVAPPGDALIAQYFNVTEGPVIFAAYPDPRAPSAAPIREQYRGPFSYLALTTWVVSLTARFSTVPDDLWAHGVYATLAPRLGGKQDWEDACAPGPCALAVLPGGPAYAESVRALRAMRQAAAQELGRATRSARYAWLDAGRHPRLAASLLSERQGEDAAPALIVLDLQRRRRATVVPWDWTTGAVLDCVDDFLAGKGVEEGIEVRAMHRLGS

Secondary structure (DSSP, 8-state):
-HHHHHHHHS-GGGEEE--HHHHHHHHHTTSS-EEEEEE-SSSSPPHHHHHHHHHHGGGTEEEEEE-TT-HHHHHHHT--SSSEEEEEE-BTTBTTSPPEEEE--S-SSHHHHHHHHHHHHTTTSPPPHHHHHTTTTTTSSPBP-SHHHHHHHHTTS-EEEEEE-SSS-HHHHHHHHHHHHHHHHHHHH-SS-PPEEEEEETTT-HHHHHHHS-GGG-TT--SEEEEEETTTTEEEEE--SS--HHHHHHHHHHHHHTTT-EE---TTSSTTS--

pLDDT: mean 76.48, std 13.43, range [32.5, 94.0]